Protein AF-0000000087791438 (afdb_homodimer)

InterPro domains:
  IPR011051 RmlC-like cupin domain superfamily [SSF51182] (7-101)
  IPR014710 RmlC-like jelly roll fold [G3DSA:2.60.120.10] (6-104)

Structure (mmCIF, N/CA/C/O backbone):
data_AF-0000000087791438-model_v1
#
loop_
_entity.id
_entity.type
_entity.pdbx_description
1 polymer 'Cupin domain-containing protein'
#
loop_
_atom_site.group_PDB
_atom_site.id
_atom_site.type_symbol
_atom_site.label_atom_id
_atom_site.label_alt_id
_atom_site.label_comp_id
_atom_site.label_asym_id
_atom_site.label_entity_id
_atom_site.label_seq_id
_atom_site.pdbx_PDB_ins_code
_atom_site.Cartn_x
_atom_site.Cartn_y
_atom_site.Cartn_z
_atom_site.occupancy
_atom_site.B_iso_or_equiv
_atom_site.auth_seq_id
_atom_site.auth_comp_id
_atom_site.auth_asym_id
_atom_site.auth_atom_id
_atom_site.pdbx_PDB_model_num
ATOM 1 N N . MET A 1 1 ? -6.02 34.719 3.742 1 67.5 1 MET A N 1
ATOM 2 C CA . MET A 1 1 ? -7.191 33.875 3.553 1 67.5 1 MET A CA 1
ATOM 3 C C . MET A 1 1 ? -6.906 32.438 4 1 67.5 1 MET A C 1
ATOM 5 O O . MET A 1 1 ? -5.77 31.969 3.902 1 67.5 1 MET A O 1
ATOM 9 N N . PRO A 1 2 ? -8.008 31.828 4.641 1 79.88 2 PRO A N 1
ATOM 10 C CA . PRO A 1 2 ? -7.727 30.469 5.117 1 79.88 2 PRO A CA 1
ATOM 11 C C . PRO A 1 2 ? -7.461 29.484 3.982 1 79.88 2 PRO A C 1
ATOM 13 O O . PRO A 1 2 ? -8.023 29.625 2.8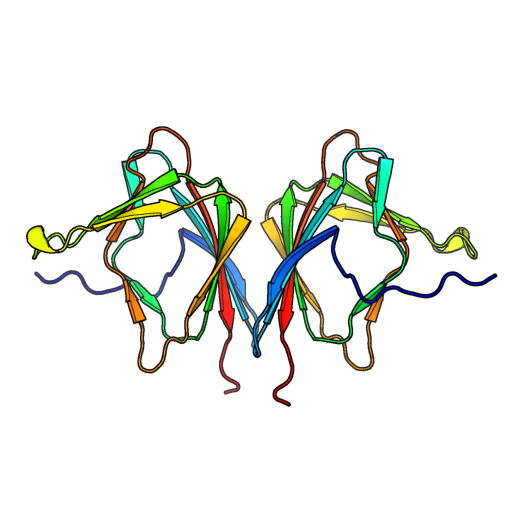95 1 79.88 2 PRO A O 1
ATOM 16 N N . ILE A 1 3 ? -6.422 28.594 4.059 1 81.69 3 ILE A N 1
ATOM 17 C CA . ILE A 1 3 ? -6.109 27.578 3.057 1 81.69 3 ILE A CA 1
ATOM 18 C C . ILE A 1 3 ? -7.184 26.5 3.066 1 81.69 3 ILE A C 1
ATOM 20 O O . ILE A 1 3 ? -7.449 25.875 4.105 1 81.69 3 ILE A O 1
ATOM 24 N N . GLU A 1 4 ? -7.844 26.312 2.029 1 91.19 4 GLU A N 1
ATOM 25 C CA . GLU A 1 4 ? -8.867 25.281 1.912 1 91.19 4 GLU A CA 1
ATOM 26 C C . GLU A 1 4 ? -8.25 23.906 1.715 1 91.19 4 GLU A C 1
ATOM 28 O O . GLU A 1 4 ? -7.32 23.75 0.917 1 91.19 4 GLU A O 1
ATOM 33 N N . PRO A 1 5 ? -8.734 22.984 2.41 1 94.75 5 PRO A N 1
ATOM 34 C CA . PRO A 1 5 ? -8.164 21.641 2.24 1 94.75 5 PRO A CA 1
ATOM 35 C C . PRO A 1 5 ? -8.414 21.062 0.848 1 94.75 5 PRO A C 1
ATOM 37 O O . PRO A 1 5 ? -9.484 21.281 0.267 1 94.75 5 PRO A O 1
ATOM 40 N N . THR A 1 6 ? -7.457 20.375 0.36 1 95 6 THR A N 1
ATOM 41 C CA . THR A 1 6 ? -7.633 19.703 -0.916 1 95 6 THR A CA 1
ATOM 42 C C . THR A 1 6 ? -8.203 18.297 -0.705 1 95 6 THR A C 1
ATOM 44 O O . THR A 1 6 ? -8.164 17.766 0.407 1 95 6 THR A O 1
ATOM 47 N N . LYS A 1 7 ? -8.75 17.75 -1.855 1 94.25 7 LYS A N 1
ATOM 48 C CA . LYS A 1 7 ? -9.234 16.375 -1.81 1 94.25 7 LYS A CA 1
ATOM 49 C C . LYS A 1 7 ? -8.109 15.383 -2.098 1 94.25 7 LYS A C 1
ATOM 51 O O . LYS A 1 7 ? -8.273 14.172 -1.9 1 94.25 7 LYS A O 1
ATOM 56 N N . ASN A 1 8 ? -6.938 15.867 -2.551 1 96.81 8 ASN A N 1
ATOM 57 C CA . ASN A 1 8 ? -5.793 15.016 -2.859 1 96.81 8 ASN A CA 1
ATOM 58 C C . ASN A 1 8 ? -5.016 14.648 -1.6 1 96.81 8 ASN A C 1
ATOM 60 O O . ASN A 1 8 ? -4.355 15.5 -0.998 1 96.81 8 ASN A O 1
ATOM 64 N N . VAL A 1 9 ? -5.039 13.367 -1.338 1 98.06 9 VAL A N 1
ATOM 65 C CA . VAL A 1 9 ? -4.441 12.945 -0.074 1 98.06 9 VAL A CA 1
ATOM 66 C C . VAL A 1 9 ? -3.041 12.391 -0.324 1 98.06 9 VAL A C 1
ATOM 68 O O . VAL A 1 9 ? -2.445 11.773 0.562 1 98.06 9 VAL A O 1
ATOM 71 N N . GLY A 1 10 ? -2.52 12.508 -1.48 1 98.69 10 GLY A N 1
ATOM 72 C CA . GLY A 1 10 ? -1.169 12.18 -1.907 1 98.69 10 GLY A CA 1
ATOM 73 C C . GLY A 1 10 ? -0.676 13.055 -3.047 1 98.69 10 GLY A C 1
ATOM 74 O O . GLY A 1 10 ? -1.356 14 -3.453 1 98.69 10 GLY A O 1
ATOM 75 N N . THR A 1 11 ? 0.49 12.781 -3.518 1 98.75 11 THR A N 1
ATOM 76 C CA . THR A 1 11 ? 1.095 13.594 -4.566 1 98.75 11 THR A CA 1
ATOM 77 C C . THR A 1 11 ? 0.716 13.062 -5.945 1 98.75 11 THR A C 1
ATOM 79 O O . THR A 1 11 ? 0.728 13.805 -6.93 1 98.75 11 THR A O 1
ATOM 82 N N . ARG A 1 12 ? 0.432 11.742 -6.039 1 98.69 12 ARG A N 1
ATOM 83 C CA . ARG A 1 12 ? 0.062 11.117 -7.305 1 98.69 12 ARG A CA 1
ATOM 84 C C . ARG A 1 12 ? -1.002 10.039 -7.094 1 98.69 12 ARG A C 1
ATOM 86 O O . ARG A 1 12 ? -0.843 9.164 -6.246 1 98.69 12 ARG A O 1
ATOM 93 N N . LEU A 1 13 ? -2.096 10.102 -7.934 1 98.81 13 LEU A N 1
ATOM 94 C CA . LEU A 1 13 ? -3.096 9.039 -7.926 1 98.81 13 LEU A CA 1
ATOM 95 C C . LEU A 1 13 ? -2.615 7.836 -8.734 1 98.81 13 LEU A C 1
ATOM 97 O O . LEU A 1 13 ? -2.35 7.953 -9.93 1 98.81 13 LEU A O 1
ATOM 101 N N . LEU A 1 14 ? -2.555 6.715 -8.102 1 98.88 14 LEU A N 1
ATOM 102 C CA . LEU A 1 14 ? -2.018 5.531 -8.766 1 98.88 14 LEU A CA 1
ATOM 103 C C . LEU A 1 14 ? -3.141 4.684 -9.359 1 98.88 14 LEU A C 1
ATOM 105 O O . LEU A 1 14 ? -2.957 4.027 -10.383 1 98.88 14 LEU A O 1
ATOM 109 N N . PHE A 1 15 ? -4.258 4.621 -8.695 1 98.88 15 PHE A N 1
ATOM 110 C CA . PHE A 1 15 ? -5.316 3.686 -9.062 1 98.88 15 PHE A CA 1
ATOM 111 C C . PHE A 1 15 ? -6.633 4.074 -8.391 1 98.88 15 PHE A C 1
ATOM 113 O O . PHE A 1 15 ? -6.641 4.543 -7.254 1 98.88 15 PHE A O 1
ATOM 120 N N . GLU A 1 16 ? -7.719 3.908 -9.086 1 98.62 16 GLU A N 1
ATOM 121 C CA . GLU A 1 16 ? -9.039 4.109 -8.5 1 98.62 16 GLU A CA 1
ATOM 122 C C . GLU A 1 16 ? -10.07 3.182 -9.133 1 98.62 16 GLU A C 1
ATOM 124 O O . GLU A 1 16 ? -10.078 2.996 -10.352 1 98.62 16 GLU A O 1
ATOM 129 N N . ASN A 1 17 ? -10.883 2.529 -8.32 1 98 17 ASN A N 1
ATOM 130 C CA . ASN A 1 17 ? -12.094 1.834 -8.75 1 98 17 ASN A CA 1
ATOM 131 C C . ASN A 1 17 ? -13.258 2.092 -7.801 1 98 17 ASN A C 1
ATOM 133 O O . ASN A 1 17 ? -13.273 3.104 -7.098 1 98 17 ASN A O 1
ATOM 137 N N . GLU A 1 18 ? -14.258 1.31 -7.801 1 97.06 18 GLU A N 1
ATO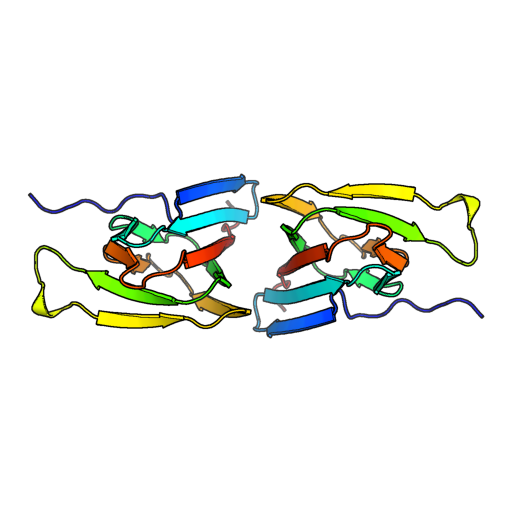M 138 C CA . GLU A 1 18 ? -15.445 1.552 -6.984 1 97.06 18 GLU A CA 1
ATOM 139 C C . GLU A 1 18 ? -15.188 1.218 -5.52 1 97.06 18 GLU A C 1
ATOM 141 O O . GLU A 1 18 ? -15.945 1.627 -4.641 1 97.06 18 GLU A O 1
ATOM 146 N N . ARG A 1 19 ? -14.078 0.534 -5.262 1 97.25 19 ARG A N 1
ATOM 147 C CA . ARG A 1 19 ? -13.852 0.009 -3.918 1 97.25 19 ARG A CA 1
ATOM 148 C C . ARG A 1 19 ? -12.742 0.778 -3.209 1 97.25 19 ARG A C 1
ATOM 150 O O . ARG A 1 19 ? -12.805 0.996 -1.997 1 97.25 19 ARG A O 1
ATOM 157 N N . VAL A 1 20 ? -11.719 1.191 -4.035 1 98.56 20 VAL A N 1
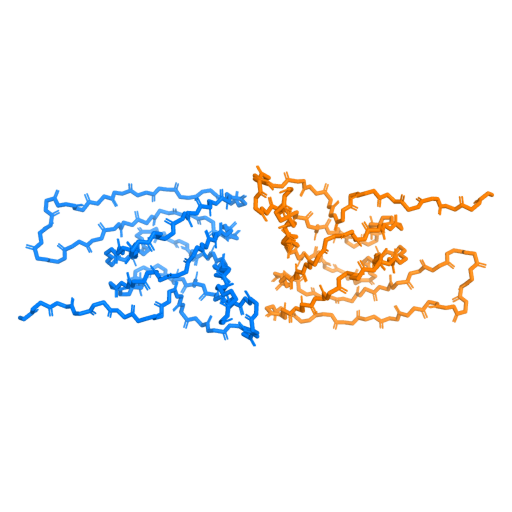ATOM 158 C CA . VAL A 1 20 ? -10.555 1.796 -3.389 1 98.56 20 VAL A CA 1
ATOM 159 C C . VAL A 1 20 ? -10.008 2.922 -4.262 1 98.56 20 VAL A C 1
ATOM 161 O O . VAL A 1 20 ? -10.305 2.992 -5.457 1 98.56 20 VAL A O 1
ATOM 164 N N . ARG A 1 21 ? -9.328 3.789 -3.654 1 98.75 21 ARG A N 1
ATOM 165 C CA . ARG A 1 21 ? -8.445 4.777 -4.273 1 98.75 21 ARG A CA 1
ATOM 166 C C . ARG A 1 21 ? -7.043 4.715 -3.67 1 98.75 21 ARG A C 1
ATOM 168 O O . ARG A 1 21 ? -6.891 4.68 -2.447 1 98.75 21 ARG A O 1
ATOM 175 N N . VAL A 1 22 ? -5.984 4.66 -4.523 1 98.94 22 VAL A N 1
ATOM 176 C CA . VAL A 1 22 ? -4.613 4.484 -4.059 1 98.94 22 VAL A CA 1
ATOM 177 C C . VAL A 1 22 ? -3.766 5.68 -4.492 1 98.94 22 VAL A C 1
ATOM 179 O O . VAL A 1 22 ? -3.74 6.035 -5.676 1 98.94 22 VAL A O 1
ATOM 182 N N . TRP A 1 23 ? -3.07 6.297 -3.535 1 98.94 23 TRP A N 1
ATOM 183 C CA . TRP A 1 23 ? -2.217 7.453 -3.793 1 98.94 23 TRP A CA 1
ATOM 184 C C . TRP A 1 23 ? -0.766 7.148 -3.441 1 98.94 23 TRP A C 1
ATOM 186 O O . TRP A 1 23 ? -0.49 6.473 -2.445 1 98.94 23 TRP A O 1
ATOM 196 N N . ASP A 1 24 ? 0.124 7.641 -4.266 1 98.94 24 ASP A N 1
ATOM 197 C CA . ASP A 1 24 ? 1.521 7.824 -3.889 1 98.94 24 ASP A CA 1
ATOM 198 C C . ASP A 1 24 ? 1.733 9.18 -3.213 1 98.94 24 ASP A C 1
ATOM 200 O O . ASP A 1 24 ? 1.299 10.211 -3.729 1 98.94 24 ASP A O 1
ATOM 204 N N . LEU A 1 25 ? 2.293 9.219 -2.066 1 98.94 25 LEU A N 1
ATOM 205 C CA . LEU A 1 25 ? 2.76 10.445 -1.427 1 98.94 25 LEU A CA 1
ATOM 206 C C . LEU A 1 25 ? 4.281 10.438 -1.294 1 98.94 25 LEU A C 1
ATOM 208 O O . LEU A 1 25 ? 4.824 9.883 -0.337 1 98.94 25 LEU A O 1
ATOM 212 N N . ALA A 1 26 ? 4.906 11.062 -2.137 1 98.94 26 ALA A N 1
ATOM 213 C CA . ALA A 1 26 ? 6.363 11.164 -2.17 1 98.94 26 ALA A CA 1
ATOM 214 C C . ALA A 1 26 ? 6.812 12.617 -2.027 1 98.94 26 ALA A C 1
ATOM 216 O O . ALA A 1 26 ? 6.355 13.492 -2.771 1 98.94 26 ALA A O 1
ATOM 217 N N . LEU A 1 27 ? 7.656 12.867 -1.074 1 98.88 27 LEU A N 1
ATOM 218 C CA . LEU A 1 27 ? 8.148 14.211 -0.808 1 98.88 27 LEU A CA 1
ATOM 219 C C . LEU A 1 27 ? 9.672 14.242 -0.754 1 98.88 27 LEU A C 1
ATOM 221 O O . LEU A 1 27 ? 10.273 13.602 0.109 1 98.88 27 LEU A O 1
ATOM 225 N N . GLU A 1 28 ? 10.312 15.008 -1.669 1 98.81 28 GLU A N 1
ATOM 226 C CA . GLU A 1 28 ? 11.742 15.289 -1.512 1 98.81 28 GLU A CA 1
ATOM 227 C C . GLU A 1 28 ? 11.992 16.188 -0.297 1 98.81 28 GLU A C 1
ATOM 229 O O . GLU A 1 28 ? 11.07 16.797 0.23 1 98.81 28 GLU A O 1
ATOM 234 N N . PRO A 1 29 ? 13.273 16.141 0.181 1 98.81 29 PRO A N 1
ATOM 235 C CA . PRO A 1 29 ? 13.578 17.078 1.276 1 98.81 29 PRO A CA 1
ATOM 236 C C . PRO A 1 29 ? 13.094 18.484 1.005 1 98.81 29 PRO A C 1
ATOM 238 O O . PRO A 1 29 ? 13.367 19.047 -0.063 1 98.81 29 PRO A O 1
ATOM 241 N N . GLY A 1 30 ? 12.289 19.031 1.91 1 98.56 30 GLY A N 1
ATOM 242 C CA . GLY A 1 30 ? 11.805 20.391 1.8 1 98.56 30 GLY A CA 1
ATOM 243 C C . GLY A 1 30 ? 10.445 20.5 1.135 1 98.56 30 GLY A C 1
ATOM 244 O O . GLY A 1 30 ? 9.781 21.531 1.226 1 98.56 30 GLY A O 1
ATOM 245 N N . GLU A 1 31 ? 10 19.469 0.49 1 98.75 31 GLU A N 1
ATOM 246 C CA . GLU A 1 31 ? 8.695 19.484 -0.173 1 98.75 31 GLU A CA 1
ATOM 247 C C . GLU A 1 31 ? 7.57 19.219 0.818 1 98.75 31 GLU A C 1
ATOM 249 O O . GLU A 1 31 ? 7.82 18.812 1.955 1 98.75 31 GLU A O 1
ATOM 254 N N . TRP A 1 32 ? 6.34 19.484 0.349 1 98.06 32 TRP A N 1
ATOM 255 C CA . TRP A 1 32 ? 5.215 19.328 1.266 1 98.06 32 TRP A CA 1
ATOM 256 C C . TRP A 1 32 ? 3.959 18.891 0.519 1 98.06 32 TRP A C 1
ATOM 258 O O . TRP A 1 32 ? 3.889 19 -0.707 1 98.06 32 TRP A O 1
ATOM 268 N N . LEU A 1 33 ? 3.039 18.266 1.19 1 98.31 33 LEU A N 1
ATOM 269 C CA . LEU A 1 33 ? 1.651 18.062 0.792 1 98.31 33 LEU A CA 1
ATOM 270 C C . LEU A 1 33 ? 0.73 19.062 1.486 1 98.31 33 LEU A C 1
ATOM 272 O O . LEU A 1 33 ? 0.736 19.172 2.715 1 98.31 33 LEU A O 1
ATOM 276 N N . GLU A 1 34 ? -0.053 19.734 0.762 1 96.81 34 GLU A N 1
ATOM 277 C CA . GLU A 1 34 ? -0.904 20.781 1.312 1 96.81 34 GLU A CA 1
ATOM 278 C C . GLU A 1 34 ? -1.984 20.203 2.219 1 96.81 34 GLU A C 1
ATOM 280 O O . GLU A 1 34 ? -2.277 19 2.154 1 96.81 34 GLU A O 1
ATOM 285 N N . LYS A 1 35 ? -2.576 21.109 3.002 1 96.62 35 LYS A N 1
ATOM 286 C CA . LYS A 1 35 ? -3.744 20.797 3.816 1 96.62 35 LYS A CA 1
ATOM 287 C C . LYS A 1 35 ? -4.773 20 3.016 1 96.62 35 LYS A C 1
ATOM 289 O O . LYS A 1 35 ? -5.109 20.375 1.89 1 96.62 35 LYS A O 1
ATOM 294 N N . HIS A 1 36 ? -5.266 18.859 3.58 1 97 36 HIS A N 1
ATOM 295 C CA . HIS A 1 36 ? -6.121 17.969 2.814 1 97 36 HIS A CA 1
ATOM 296 C C . HIS A 1 36 ? -7.109 17.234 3.721 1 97 36 HIS A C 1
ATOM 298 O O . HIS A 1 36 ? -6.879 17.109 4.926 1 97 36 HIS A O 1
ATOM 304 N N . LEU A 1 37 ? -8.133 16.781 3.125 1 96.94 37 LEU A N 1
ATOM 305 C CA . LEU A 1 37 ? -9.234 16.156 3.844 1 96.94 37 LEU A CA 1
ATOM 306 C C . LEU A 1 37 ? -9.438 14.719 3.385 1 96.94 37 LEU A C 1
ATOM 308 O O . LEU A 1 37 ? -9.578 14.453 2.188 1 96.94 37 LEU A O 1
ATOM 312 N N . HIS A 1 38 ? -9.328 13.828 4.402 1 97.25 38 HIS A N 1
ATOM 313 C CA . HIS A 1 38 ? -9.719 12.445 4.129 1 97.25 38 HIS A CA 1
ATOM 314 C C . HIS A 1 38 ? -11.211 12.242 4.352 1 97.25 38 HIS A C 1
ATOM 316 O O . HIS A 1 38 ? -11.719 12.453 5.457 1 97.25 38 HIS A O 1
ATOM 322 N N . ARG A 1 39 ? -11.891 11.805 3.371 1 96.31 39 ARG A N 1
ATOM 323 C CA . ARG A 1 39 ? -13.328 11.602 3.502 1 96.31 39 ARG A CA 1
ATOM 324 C C . ARG A 1 39 ? -13.656 10.117 3.662 1 96.31 39 ARG A C 1
ATOM 326 O O . ARG A 1 39 ? -14.75 9.766 4.109 1 96.31 39 ARG A O 1
ATOM 333 N N . GLU A 1 40 ? -12.781 9.266 3.199 1 97.38 40 GLU A N 1
ATOM 334 C CA . GLU A 1 40 ? -12.93 7.824 3.332 1 97.38 40 GLU A CA 1
ATOM 335 C C . GLU A 1 40 ? -11.992 7.266 4.398 1 97.38 40 GLU A C 1
ATOM 337 O O . GLU A 1 40 ? -10.922 7.824 4.648 1 97.38 40 GLU A O 1
ATOM 342 N N . ASP A 1 41 ? -12.461 6.172 5.055 1 97.94 41 ASP A N 1
ATOM 343 C CA . ASP A 1 41 ? -11.469 5.434 5.832 1 97.94 41 ASP A CA 1
ATOM 344 C C . ASP A 1 41 ? -10.234 5.113 4.992 1 97.94 41 ASP A C 1
ATOM 346 O O . ASP A 1 41 ? -10.344 4.852 3.791 1 97.94 41 ASP A O 1
ATOM 350 N N . PHE A 1 42 ? -9.094 5.105 5.645 1 98.62 42 PHE A N 1
ATOM 351 C CA . PHE A 1 42 ? -7.883 4.902 4.852 1 98.62 42 PHE A CA 1
ATOM 352 C C . PHE A 1 42 ? -6.773 4.293 5.699 1 98.62 42 PHE A C 1
ATOM 354 O O . PHE A 1 42 ? -6.863 4.273 6.926 1 98.62 42 PHE A O 1
ATOM 361 N N . LEU A 1 43 ? -5.832 3.775 5.078 1 98.88 43 LEU A N 1
ATOM 362 C CA . LEU A 1 43 ? -4.539 3.445 5.672 1 98.88 43 LEU A CA 1
ATOM 363 C C . LEU A 1 43 ? -3.396 4.02 4.844 1 98.88 43 LEU A C 1
ATOM 365 O O . LEU A 1 43 ? -3.578 4.352 3.67 1 98.88 43 LEU A O 1
ATOM 369 N N . PHE A 1 44 ? -2.277 4.172 5.422 1 98.88 44 PHE A N 1
ATOM 370 C CA . PHE A 1 44 ? -1.062 4.422 4.656 1 98.88 44 PHE A CA 1
ATOM 371 C C . PHE A 1 44 ? 0.061 3.496 5.109 1 98.88 44 PHE A C 1
ATOM 373 O O . PHE A 1 44 ? 0.094 3.07 6.266 1 98.88 44 PHE A O 1
ATOM 380 N N . ILE A 1 45 ? 0.87 3.17 4.215 1 98.94 45 ILE A N 1
ATOM 381 C CA . ILE A 1 45 ? 2.041 2.322 4.41 1 98.94 45 ILE A CA 1
ATOM 382 C C . ILE A 1 45 ? 3.309 3.113 4.09 1 98.94 45 ILE A C 1
ATOM 384 O O . ILE A 1 45 ? 3.486 3.586 2.965 1 98.94 45 ILE A O 1
ATOM 388 N N . VAL A 1 46 ? 4.172 3.227 5.078 1 98.94 46 VAL A N 1
ATOM 389 C CA . VAL A 1 46 ? 5.402 3.977 4.848 1 98.94 46 VAL A CA 1
ATOM 390 C C . VAL A 1 46 ? 6.414 3.1 4.113 1 98.94 46 VAL A C 1
ATOM 392 O O . VAL A 1 46 ? 6.789 2.031 4.605 1 98.94 46 VAL A O 1
ATOM 395 N N . VAL A 1 47 ? 6.793 3.541 2.955 1 98.88 47 VAL A N 1
ATOM 396 C CA . VAL A 1 47 ? 7.77 2.832 2.137 1 98.88 47 VAL A CA 1
ATOM 397 C C . VAL A 1 47 ? 9.18 3.301 2.49 1 98.88 47 VAL A C 1
ATOM 399 O O . VAL A 1 47 ? 10.055 2.484 2.779 1 98.88 47 VAL A O 1
ATOM 402 N N . ASN A 1 48 ? 9.367 4.547 2.418 1 98.69 48 ASN A N 1
ATOM 403 C CA . ASN A 1 48 ? 10.57 5.215 2.898 1 98.69 48 ASN A CA 1
ATOM 404 C C . ASN A 1 48 ? 10.258 6.227 3.996 1 98.69 48 ASN A C 1
ATOM 406 O O . ASN A 1 48 ? 9.602 7.238 3.74 1 98.69 48 ASN A O 1
ATOM 410 N N . GLY A 1 49 ? 10.758 5.906 5.223 1 98.75 49 GLY A N 1
ATOM 411 C CA . GLY A 1 49 ? 10.477 6.746 6.379 1 98.75 49 GLY A CA 1
ATOM 412 C C . GLY A 1 49 ? 11.32 8 6.426 1 98.75 49 GLY A C 1
ATOM 413 O O . GLY A 1 49 ? 12.125 8.25 5.523 1 98.75 49 GLY A O 1
ATOM 414 N N . GLY A 1 50 ? 11.008 8.82 7.457 1 98.56 50 GLY A N 1
ATOM 415 C CA . GLY A 1 50 ? 11.758 10.055 7.617 1 98.56 50 GLY A CA 1
ATOM 416 C C . GLY A 1 50 ? 11.125 11.023 8.602 1 98.56 50 GLY A C 1
ATOM 417 O O . GLY A 1 50 ? 10.117 10.695 9.234 1 98.56 50 GLY A O 1
ATOM 418 N N . SER A 1 51 ? 11.805 12.133 8.719 1 98.69 51 SER A N 1
ATOM 419 C CA . SER A 1 51 ? 11.352 13.195 9.609 1 98.69 51 SER A CA 1
ATOM 420 C C . SER A 1 51 ? 10.43 14.164 8.883 1 98.69 51 SER A C 1
ATOM 422 O O . SER A 1 51 ? 10.82 14.773 7.887 1 98.69 51 SER A O 1
ATOM 424 N N . LEU A 1 52 ? 9.219 14.25 9.422 1 98.75 52 LEU A N 1
ATOM 425 C CA . LEU A 1 52 ? 8.219 15.156 8.852 1 98.75 52 LEU A CA 1
ATOM 426 C C . LEU A 1 52 ? 7.695 16.125 9.898 1 98.75 52 LEU A C 1
ATOM 428 O O . LEU A 1 52 ? 7.996 15.977 11.086 1 98.75 52 LEU A O 1
ATOM 432 N N . ARG A 1 53 ? 7.012 17.078 9.469 1 98.5 53 ARG A N 1
ATOM 433 C CA . ARG A 1 53 ? 6.355 18.047 10.352 1 98.5 53 ARG A CA 1
ATOM 434 C C . ARG A 1 53 ? 4.988 18.438 9.805 1 98.5 53 ARG A C 1
ATOM 436 O O . ARG A 1 53 ? 4.855 18.781 8.633 1 98.5 53 ARG A O 1
ATOM 443 N N . HIS A 1 54 ? 3.973 18.25 10.656 1 97.62 54 HIS A N 1
ATOM 444 C CA . HIS A 1 54 ? 2.693 18.875 10.352 1 97.62 54 HIS A CA 1
ATOM 445 C C . HIS A 1 54 ? 2.73 20.375 10.656 1 97.62 54 HIS A C 1
ATOM 447 O O . HIS A 1 54 ? 3.043 20.781 11.781 1 97.62 54 HIS A O 1
ATOM 453 N N . VAL A 1 55 ? 2.328 21.141 9.68 1 96 55 VAL A N 1
ATOM 454 C CA . VAL A 1 55 ? 2.463 22.594 9.82 1 96 55 VAL A CA 1
ATOM 455 C C . VAL A 1 55 ? 1.112 23.266 9.578 1 96 55 VAL A C 1
ATOM 457 O O . VAL A 1 55 ? 0.435 22.969 8.586 1 96 55 VAL A O 1
ATOM 460 N N . ASP A 1 56 ? 0.736 24.094 10.555 1 91.81 56 ASP A N 1
ATOM 461 C CA . ASP A 1 56 ? -0.397 25 10.375 1 91.81 5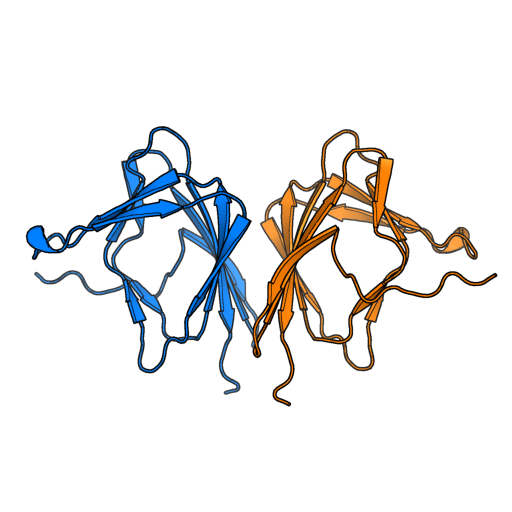6 ASP A CA 1
ATOM 462 C C . ASP A 1 56 ? 0.072 26.438 10.203 1 91.81 56 ASP A C 1
ATOM 464 O O . ASP A 1 56 ? 0.36 27.125 11.188 1 91.81 56 ASP A O 1
ATOM 468 N N . PRO A 1 57 ? 0.085 26.875 9.008 1 87.31 57 PRO A N 1
ATOM 469 C CA . PRO A 1 57 ? 0.627 28.203 8.766 1 87.31 57 PRO A CA 1
ATOM 470 C C . PRO A 1 57 ? -0.089 29.297 9.57 1 87.31 57 PRO A C 1
ATOM 472 O O . PRO A 1 57 ? 0.507 30.312 9.898 1 87.31 57 PRO A O 1
ATOM 475 N N . GLN A 1 58 ? -1.317 29.125 9.891 1 88.81 58 GLN A N 1
ATOM 476 C CA . GLN A 1 58 ? -2.092 30.141 10.609 1 88.81 58 GLN A CA 1
ATOM 477 C C . GLN A 1 58 ? -1.896 30.016 12.117 1 88.81 58 GLN A C 1
ATOM 479 O O . GLN A 1 58 ? -2.084 30.969 12.859 1 88.81 58 GLN A O 1
ATOM 484 N N . HIS A 1 59 ? -1.628 28.828 12.555 1 92.19 59 HIS A N 1
ATOM 485 C CA . HIS A 1 59 ? -1.42 28.547 13.977 1 92.19 59 HIS A CA 1
ATOM 486 C C . HIS A 1 59 ? -0.142 27.75 14.195 1 92.19 59 HIS A C 1
ATOM 488 O O . HIS A 1 59 ? -0.199 26.562 14.555 1 92.19 59 HIS A O 1
ATOM 494 N N . PRO A 1 60 ? 1.02 28.375 14.039 1 91.12 60 PRO A N 1
ATOM 495 C CA . PRO A 1 60 ? 2.305 27.672 14.102 1 91.12 60 PRO A CA 1
ATOM 496 C C . PRO A 1 60 ? 2.52 26.953 15.43 1 91.12 60 PRO A C 1
ATOM 498 O O . PRO A 1 60 ? 3.316 26.016 15.508 1 91.12 60 PRO A O 1
ATOM 501 N N . GLU A 1 61 ? 1.841 27.391 16.5 1 93.81 61 GLU A N 1
ATOM 502 C CA . GLU A 1 61 ? 1.953 26.75 17.812 1 93.81 61 GLU A CA 1
ATOM 503 C C . GLU A 1 61 ? 1.413 25.328 17.781 1 93.81 61 GLU A C 1
ATOM 505 O O . GLU A 1 61 ? 1.688 24.531 18.672 1 93.81 61 GLU A O 1
ATOM 510 N N . ASN A 1 62 ? 0.696 25.031 16.656 1 92.88 62 ASN A N 1
ATOM 511 C CA . ASN A 1 62 ? 0.112 23.703 16.516 1 92.88 62 ASN A CA 1
ATOM 512 C C . ASN A 1 62 ? 1.033 22.766 15.75 1 92.88 62 ASN A C 1
ATOM 514 O O . ASN A 1 62 ? 0.708 21.594 15.555 1 92.88 62 ASN A O 1
ATOM 518 N N . ASP A 1 63 ? 2.229 23.266 15.328 1 95.88 63 ASP A N 1
ATOM 519 C CA . ASP A 1 63 ? 3.133 22.422 14.547 1 95.88 63 ASP A CA 1
ATOM 520 C C . ASP A 1 63 ? 3.547 21.188 15.336 1 95.88 63 ASP A C 1
ATOM 522 O O . ASP A 1 63 ? 3.77 21.25 16.547 1 95.88 63 ASP A O 1
ATOM 526 N N . ARG A 1 64 ? 3.611 20.062 14.664 1 96.69 64 ARG A N 1
ATOM 527 C CA . ARG A 1 64 ? 3.969 18.812 15.32 1 96.69 64 ARG A CA 1
ATOM 528 C C . ARG A 1 64 ? 4.961 18.016 14.469 1 96.69 64 ARG A C 1
ATOM 530 O O . ARG A 1 64 ? 4.719 17.781 13.289 1 96.69 64 ARG A O 1
ATOM 537 N N . ALA A 1 65 ? 6.027 17.625 15.148 1 97.19 65 ALA A N 1
ATOM 538 C CA . ALA A 1 65 ? 6.996 16.766 14.484 1 97.19 65 ALA A CA 1
ATOM 539 C C . ALA A 1 65 ? 6.559 15.297 14.555 1 97.19 65 ALA A C 1
ATOM 541 O O . ALA A 1 65 ? 5.992 14.859 15.555 1 97.19 65 ALA A O 1
ATOM 542 N N . VAL A 1 66 ? 6.828 14.602 13.477 1 97.88 66 VAL A N 1
ATOM 543 C CA . VAL A 1 66 ? 6.562 13.164 13.477 1 97.88 66 VAL A CA 1
ATOM 544 C C . VAL A 1 66 ? 7.676 12.43 12.734 1 97.88 66 VAL A C 1
ATOM 546 O O . VAL A 1 66 ? 8.164 12.906 11.703 1 97.88 66 VAL A O 1
ATOM 549 N N . ASN A 1 67 ? 8.07 11.383 13.234 1 98.5 67 ASN A N 1
ATOM 550 C CA . ASN A 1 67 ? 9.008 10.484 12.578 1 98.5 67 ASN A CA 1
ATOM 551 C C . ASN A 1 67 ? 8.344 9.156 12.211 1 98.5 67 ASN A C 1
ATOM 553 O O . ASN A 1 67 ? 7.805 8.461 13.07 1 98.5 67 ASN A O 1
ATOM 557 N N . TYR A 1 68 ? 8.43 8.883 10.906 1 98.5 68 TYR A N 1
ATOM 558 C CA . TYR A 1 68 ? 7.852 7.633 10.43 1 98.5 68 TYR A CA 1
ATOM 559 C C . TYR A 1 68 ? 8.938 6.625 10.086 1 98.5 68 TYR A C 1
ATOM 561 O O . TYR A 1 68 ? 9.961 6.984 9.5 1 98.5 68 TYR A O 1
ATOM 569 N N . GLU A 1 69 ? 8.734 5.434 10.5 1 98.62 69 GLU A N 1
ATOM 570 C CA . GLU A 1 69 ? 9.656 4.355 10.172 1 98.62 69 GLU A CA 1
ATOM 571 C C . GLU A 1 69 ? 9.188 3.574 8.953 1 98.62 69 GLU A C 1
ATOM 573 O O . GLU A 1 69 ? 7.984 3.477 8.695 1 98.62 69 GLU A O 1
ATOM 578 N N . ASP A 1 70 ? 10.211 3.021 8.281 1 98.75 70 ASP A N 1
ATOM 579 C CA . ASP A 1 70 ? 9.875 2.154 7.16 1 98.75 70 ASP A CA 1
ATOM 580 C C . ASP A 1 70 ? 8.891 1.062 7.586 1 98.75 70 ASP A C 1
ATOM 582 O O . ASP A 1 70 ? 9.031 0.49 8.672 1 98.75 70 ASP A O 1
ATOM 586 N N . ASP A 1 71 ? 7.852 0.796 6.77 1 98.88 71 ASP A N 1
ATOM 587 C CA . ASP A 1 71 ? 6.938 -0.337 6.859 1 98.88 71 ASP A CA 1
ATOM 588 C C . ASP A 1 71 ? 5.871 -0.097 7.926 1 98.88 71 ASP A C 1
ATOM 590 O O . ASP A 1 71 ? 5.082 -0.993 8.234 1 98.88 71 ASP A O 1
ATOM 594 N N . LEU A 1 72 ? 5.926 1.094 8.539 1 98.81 72 LEU A N 1
ATOM 595 C CA . LEU A 1 72 ? 4.816 1.447 9.422 1 98.81 72 LEU A CA 1
ATOM 596 C C . LEU A 1 72 ? 3.5 1.479 8.648 1 98.81 72 LEU A C 1
ATOM 598 O O . LEU A 1 72 ? 3.439 2 7.535 1 98.81 72 LEU A O 1
ATOM 602 N N . VAL A 1 73 ? 2.475 0.867 9.195 1 98.94 73 VAL A N 1
ATOM 603 C CA . VAL A 1 73 ? 1.12 0.953 8.664 1 98.94 73 VAL A CA 1
ATOM 604 C C . VAL A 1 73 ? 0.202 1.623 9.68 1 98.94 73 VAL A C 1
ATOM 606 O O . VAL A 1 73 ? 0.194 1.252 10.859 1 98.94 73 VAL A O 1
ATOM 609 N N . VAL A 1 74 ? -0.492 2.592 9.273 1 98.69 74 VAL A N 1
ATOM 610 C CA . VAL A 1 74 ? -1.476 3.266 10.109 1 98.69 74 VAL A CA 1
ATOM 611 C C . VAL A 1 74 ? -2.846 3.23 9.438 1 98.69 74 VAL A C 1
ATOM 613 O O . VAL A 1 74 ? -2.971 3.561 8.258 1 98.69 74 VAL A O 1
ATOM 616 N N . PHE A 1 75 ? -3.832 2.775 10.141 1 98.69 75 PHE A N 1
ATOM 617 C CA . PHE A 1 75 ? -5.215 2.797 9.68 1 98.69 75 PHE A CA 1
ATOM 618 C C . PHE A 1 75 ? -6.012 3.869 10.414 1 98.69 75 PHE A C 1
ATOM 620 O O . PHE A 1 75 ? -5.875 4.027 11.633 1 98.69 75 PHE A O 1
ATOM 627 N N . ARG A 1 76 ? -6.781 4.645 9.719 1 97.88 76 ARG A N 1
ATOM 628 C CA . ARG A 1 76 ? -7.609 5.688 10.312 1 97.88 76 ARG A CA 1
ATOM 629 C C . ARG A 1 76 ? -9.031 5.629 9.766 1 97.88 76 ARG A C 1
ATOM 631 O O . ARG A 1 76 ? -9.234 5.508 8.555 1 97.88 76 ARG A O 1
ATOM 638 N N . GLU A 1 77 ? -9.953 5.676 10.688 1 96.56 77 GLU A N 1
ATOM 639 C CA . GLU A 1 77 ? -11.328 5.934 10.281 1 96.56 77 GLU A CA 1
ATOM 640 C C . GLU A 1 77 ? -11.562 7.426 10.047 1 96.56 77 GLU A C 1
ATOM 642 O O . GLU A 1 77 ? -11.195 8.258 10.875 1 96.56 77 GLU A O 1
ATOM 647 N N . ALA A 1 78 ? -12.172 7.699 8.945 1 93.94 78 ALA A N 1
ATOM 648 C CA . ALA A 1 78 ? -12.32 9.109 8.586 1 93.94 78 ALA A CA 1
ATOM 649 C C . ALA A 1 78 ? -13.484 9.75 9.328 1 93.94 78 ALA A C 1
ATOM 651 O O . ALA A 1 78 ? -13.484 10.961 9.562 1 93.94 78 ALA A O 1
ATOM 652 N N . GLY A 1 79 ? -14.477 8.938 9.688 1 92.56 79 GLY A N 1
ATOM 653 C CA . GLY A 1 79 ? -15.664 9.516 10.289 1 92.56 79 GLY A CA 1
ATOM 654 C C . GLY A 1 79 ? -16.328 10.57 9.414 1 92.56 79 GLY A C 1
ATOM 655 O O . GLY A 1 79 ? -16.641 10.312 8.25 1 92.56 79 GLY A O 1
ATOM 656 N N . GLU A 1 80 ? -16.5 11.758 10.016 1 90.38 80 GLU A N 1
ATOM 657 C CA . GLU A 1 80 ? -17.062 12.852 9.234 1 90.38 80 GLU A CA 1
ATOM 658 C C . GLU A 1 80 ? -15.992 13.555 8.414 1 90.38 80 GLU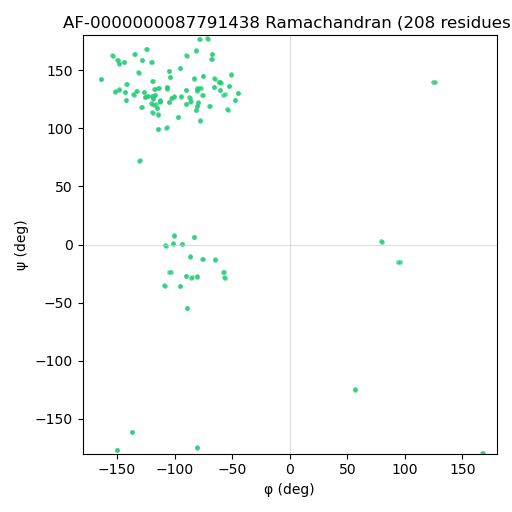 A C 1
ATOM 660 O O . GLU A 1 80 ? -16.266 14.562 7.762 1 90.38 80 GLU A O 1
ATOM 665 N N . GLY A 1 81 ? -14.867 13 8.461 1 93.94 81 GLY A N 1
ATOM 666 C CA . GLY A 1 81 ? -13.711 13.57 7.789 1 93.94 81 GLY A CA 1
ATOM 667 C C . GLY A 1 81 ? -12.531 13.773 8.711 1 93.94 81 GLY A C 1
ATOM 668 O O . GLY A 1 81 ? -12.703 14.133 9.883 1 93.94 81 GLY A O 1
ATOM 669 N N . THR A 1 82 ? -11.414 13.477 8.172 1 93.88 82 THR A N 1
ATOM 670 C CA . THR A 1 82 ? -10.18 13.727 8.906 1 93.88 82 THR A CA 1
ATOM 671 C C . THR A 1 82 ? -9.336 14.773 8.188 1 93.88 82 THR A C 1
ATOM 673 O O . THR A 1 82 ? -8.875 14.555 7.066 1 93.88 82 THR A O 1
ATOM 676 N N . LEU A 1 83 ? -9.148 15.844 8.875 1 94.25 83 LEU A N 1
ATOM 677 C CA . LEU A 1 83 ? -8.383 16.953 8.32 1 94.25 83 LEU A CA 1
ATOM 678 C C . LEU A 1 83 ? -6.918 16.859 8.742 1 94.25 83 LEU A C 1
ATOM 680 O O . LEU A 1 83 ? -6.617 16.688 9.93 1 94.25 83 LEU A O 1
ATOM 684 N N . HIS A 1 84 ? -6.078 16.922 7.773 1 94.62 84 HIS A N 1
ATOM 685 C CA . HIS A 1 84 ? -4.648 16.984 8.047 1 94.62 84 HIS A CA 1
ATOM 686 C C . HIS A 1 84 ? -4.066 18.328 7.59 1 94.62 84 HIS A C 1
ATOM 688 O O . HIS A 1 84 ? -4.34 18.781 6.477 1 94.62 84 HIS A O 1
ATOM 694 N N . GLN A 1 85 ? -3.283 18.891 8.43 1 95.38 85 GLN A N 1
ATOM 695 C CA . GLN A 1 85 ? -2.559 20.094 8.047 1 95.38 85 GLN A CA 1
ATOM 696 C C . GLN A 1 85 ? -1.448 19.781 7.047 1 95.38 85 GLN A C 1
ATOM 698 O O . GLN A 1 85 ? -1.238 18.609 6.695 1 95.38 85 GLN A O 1
ATOM 703 N N . ARG A 1 86 ? -0.779 20.812 6.605 1 96.75 86 ARG A N 1
ATOM 704 C CA . ARG A 1 86 ? 0.334 20.656 5.676 1 96.75 86 ARG A CA 1
ATOM 705 C C . ARG A 1 86 ? 1.408 19.75 6.25 1 96.75 86 ARG A C 1
ATOM 707 O O . ARG A 1 86 ? 1.788 19.875 7.414 1 96.75 86 ARG A O 1
ATOM 714 N N . LEU A 1 87 ? 1.769 18.812 5.48 1 98.38 87 LEU A N 1
ATOM 715 C CA . LEU A 1 87 ? 2.822 17.875 5.859 1 98.38 87 LEU A CA 1
ATOM 716 C C . LEU A 1 87 ? 4.117 18.188 5.113 1 98.38 87 LEU A C 1
ATOM 718 O O . LEU A 1 87 ? 4.145 18.172 3.879 1 98.38 87 LEU A O 1
ATOM 722 N N . VAL A 1 88 ? 5.207 18.438 5.801 1 98.56 88 VAL A N 1
ATOM 723 C CA . VAL A 1 88 ? 6.477 18.828 5.203 1 98.56 88 VAL A CA 1
ATOM 724 C C . VAL A 1 88 ? 7.543 17.781 5.496 1 98.56 88 VAL A C 1
ATOM 726 O O . VAL A 1 88 ? 7.66 17.312 6.625 1 98.56 88 VAL A O 1
ATOM 729 N N . ASN A 1 89 ? 8.32 17.391 4.465 1 98.88 89 ASN A N 1
ATOM 730 C CA . ASN A 1 89 ? 9.523 16.594 4.711 1 98.88 89 ASN A CA 1
ATOM 731 C C . ASN A 1 89 ? 10.672 17.469 5.215 1 98.88 89 ASN A C 1
ATOM 733 O O . ASN A 1 89 ? 11.297 18.188 4.438 1 98.88 89 ASN A O 1
ATOM 737 N N . VAL A 1 90 ? 10.961 17.344 6.445 1 98.69 90 VAL A N 1
ATOM 738 C CA . VAL A 1 90 ? 11.992 18.203 7.023 1 98.69 90 VAL A CA 1
ATOM 739 C C . VAL A 1 90 ? 13.297 17.438 7.156 1 98.69 90 VAL A C 1
ATOM 741 O O . VAL A 1 90 ? 14.25 17.906 7.77 1 98.69 90 VAL A O 1
ATOM 744 N N . GLY A 1 91 ? 13.266 16.203 6.734 1 98.56 91 GLY A N 1
ATOM 745 C CA . GLY A 1 91 ? 14.477 15.398 6.719 1 98.56 91 GLY A CA 1
ATOM 746 C C . GLY A 1 91 ? 15.359 15.68 5.523 1 98.56 91 GLY A C 1
ATOM 747 O O . GLY A 1 91 ? 15.047 16.547 4.703 1 98.56 91 GLY A O 1
ATOM 748 N N . ASN A 1 92 ? 16.453 14.906 5.375 1 98.5 92 ASN A N 1
ATOM 749 C CA . ASN A 1 92 ? 17.438 15.117 4.309 1 98.5 92 ASN A CA 1
ATOM 750 C C . ASN A 1 92 ? 17.344 14.031 3.242 1 98.5 92 ASN A C 1
ATOM 752 O O . ASN A 1 92 ? 18.109 14.039 2.277 1 98.5 92 ASN A O 1
ATOM 756 N N . GLU A 1 93 ? 16.469 13.07 3.402 1 98.62 93 GLU A N 1
ATOM 757 C CA . GLU A 1 93 ? 16.219 12.008 2.432 1 98.62 93 GLU A CA 1
ATOM 758 C C . GLU A 1 93 ? 14.773 12.016 1.968 1 98.62 93 GLU A C 1
ATOM 760 O O . GLU A 1 93 ? 13.891 12.539 2.662 1 98.62 93 GLU A O 1
ATOM 765 N N . PRO A 1 94 ? 14.484 11.461 0.813 1 98.88 94 PRO A N 1
ATOM 766 C CA . PRO A 1 94 ? 13.094 11.398 0.352 1 98.88 94 PRO A CA 1
ATOM 767 C C . PRO A 1 94 ? 12.195 10.594 1.292 1 98.88 94 PRO A C 1
ATOM 769 O O . PRO A 1 94 ? 12.633 9.602 1.867 1 98.88 94 PRO A O 1
ATOM 772 N N . TYR A 1 95 ? 11.039 11.086 1.468 1 98.88 95 TYR A N 1
ATOM 773 C CA . TYR A 1 95 ? 9.969 10.398 2.184 1 98.88 95 TYR A CA 1
ATOM 774 C C . TYR A 1 95 ? 8.938 9.836 1.213 1 98.88 95 TYR A C 1
ATOM 776 O O . TYR A 1 95 ? 8.625 10.461 0.199 1 98.88 95 TYR A O 1
ATOM 784 N N . ARG A 1 96 ? 8.359 8.633 1.541 1 98.94 96 ARG A N 1
ATOM 785 C CA . ARG A 1 96 ? 7.316 8.055 0.693 1 98.94 96 ARG A CA 1
ATOM 786 C C . ARG A 1 96 ? 6.375 7.172 1.503 1 98.94 96 ARG A C 1
ATOM 788 O O . ARG A 1 96 ? 6.824 6.355 2.309 1 98.94 96 ARG A O 1
ATOM 795 N N . ASN A 1 97 ? 5.117 7.402 1.298 1 98.94 97 ASN A N 1
ATOM 796 C CA . ASN A 1 97 ? 4.133 6.414 1.728 1 98.94 97 ASN A CA 1
ATOM 797 C C . ASN A 1 97 ? 3.082 6.168 0.65 1 98.94 97 ASN A C 1
ATOM 799 O O . ASN A 1 97 ? 3.061 6.855 -0.373 1 98.94 97 ASN A O 1
ATOM 803 N N . LEU A 1 98 ? 2.373 5.109 0.792 1 98.94 98 LEU A N 1
ATOM 804 C CA . LEU A 1 98 ? 1.237 4.766 -0.057 1 98.94 98 LEU A CA 1
ATOM 805 C C . LEU A 1 98 ? -0.068 4.828 0.729 1 98.94 98 LEU A C 1
ATOM 807 O O . LEU A 1 98 ? -0.18 4.23 1.802 1 98.94 98 LEU A O 1
ATOM 811 N N . VAL A 1 99 ? -1.007 5.605 0.267 1 98.94 99 VAL A N 1
ATOM 812 C CA . VAL A 1 99 ? -2.295 5.777 0.929 1 98.94 99 VAL A CA 1
ATOM 813 C C . VAL A 1 99 ? -3.363 4.969 0.198 1 98.94 99 VAL A C 1
ATOM 815 O O . VAL A 1 99 ? -3.506 5.074 -1.022 1 98.94 99 VAL A O 1
ATOM 818 N N . VAL A 1 100 ? -4.059 4.148 0.893 1 98.94 100 VAL A N 1
ATOM 819 C CA . VAL A 1 100 ? -5.188 3.395 0.353 1 98.94 100 VAL A CA 1
ATOM 820 C C . VAL A 1 100 ? -6.48 3.85 1.024 1 98.94 100 VAL A C 1
ATOM 822 O O . VAL A 1 100 ? -6.656 3.672 2.232 1 98.94 100 VAL A O 1
ATOM 825 N N . GLU A 1 101 ? -7.316 4.48 0.29 1 98.75 101 GLU A N 1
ATOM 826 C CA . GLU A 1 101 ? -8.648 4.867 0.761 1 98.75 101 GLU A CA 1
ATOM 827 C C . GLU A 1 101 ? -9.672 3.775 0.47 1 98.75 101 GLU A C 1
ATOM 829 O O . GLU A 1 101 ? -9.695 3.217 -0.628 1 98.75 101 GLU A O 1
ATOM 834 N N . LEU A 1 102 ? -10.469 3.439 1.44 1 98.19 102 LEU A N 1
ATOM 835 C CA . LEU A 1 102 ? -11.539 2.457 1.311 1 98.19 102 LEU A CA 1
ATOM 836 C C . LEU A 1 102 ? -12.875 3.141 1.053 1 98.19 102 LEU A C 1
ATOM 838 O O . LEU A 1 102 ? -13.477 3.705 1.97 1 98.19 102 LEU A O 1
ATOM 842 N N . LYS A 1 103 ? -13.305 2.957 -0.136 1 96.56 103 LYS A N 1
ATOM 843 C CA . LYS A 1 103 ? -14.523 3.668 -0.518 1 96.56 103 LYS A CA 1
ATOM 844 C C . LYS A 1 103 ? -15.758 3.016 0.098 1 96.56 103 LYS A C 1
ATOM 846 O O . LYS A 1 103 ? -15.844 1.788 0.177 1 96.56 103 LYS A O 1
ATOM 851 N N . ARG A 1 104 ? -16.688 3.844 0.439 1 89.69 104 ARG A N 1
ATOM 852 C CA . ARG A 1 104 ? -17.969 3.352 0.905 1 89.69 104 ARG A CA 1
ATOM 853 C C . ARG A 1 104 ? -18.859 2.949 -0.267 1 89.69 104 ARG A C 1
ATOM 855 O O . ARG A 1 104 ? -18.844 3.592 -1.319 1 89.69 104 ARG A O 1
ATOM 862 N N . PRO A 1 105 ? -19.469 1.703 -0.018 1 77.62 105 PRO A N 1
ATOM 863 C CA . PRO A 1 105 ? -20.375 1.332 -1.1 1 77.62 105 PRO A CA 1
ATOM 864 C C . PRO A 1 105 ? -21.422 2.408 -1.382 1 77.62 105 PRO A C 1
ATOM 866 O O . PRO A 1 105 ? -21.891 3.08 -0.458 1 77.62 105 PRO A O 1
ATOM 869 N N . GLY A 1 106 ? -21.406 3.012 -2.621 1 60.5 106 GLY A N 1
ATOM 870 C CA . GLY A 1 106 ? -22.469 3.951 -2.967 1 60.5 106 GLY A CA 1
ATOM 871 C C . GLY A 1 106 ? -23.859 3.383 -2.773 1 60.5 106 GLY A C 1
ATOM 872 O O . GLY A 1 106 ? -24.031 2.164 -2.699 1 60.5 106 GLY A O 1
ATOM 873 N N . MET B 1 1 ? 3.457 -35.375 -3.449 1 69.38 1 MET B N 1
ATOM 874 C CA . MET B 1 1 ? 2.23 -34.906 -2.816 1 69.38 1 MET B CA 1
ATOM 875 C C . MET B 1 1 ? 1.904 -33.5 -3.258 1 69.38 1 MET B C 1
ATOM 877 O O . MET B 1 1 ? 2.807 -32.688 -3.539 1 69.38 1 MET B O 1
ATOM 881 N N . PRO B 1 2 ? 0.521 -33.25 -3.434 1 80.12 2 PRO B N 1
ATOM 882 C CA . PRO B 1 2 ? 0.2 -31.906 -3.906 1 80.12 2 PRO B CA 1
ATOM 883 C C . PRO B 1 2 ? 0.544 -30.828 -2.885 1 80.12 2 PRO B C 1
ATOM 885 O O . PRO B 1 2 ? 0.458 -31.062 -1.678 1 80.12 2 PRO B O 1
ATOM 888 N N . ILE B 1 3 ? 1.182 -29.688 -3.297 1 81.69 3 ILE B N 1
ATOM 889 C CA . ILE B 1 3 ? 1.508 -28.578 -2.414 1 81.69 3 ILE B CA 1
ATOM 890 C C . ILE B 1 3 ? 0.228 -27.859 -1.996 1 81.69 3 ILE B C 1
ATOM 892 O O . ILE B 1 3 ? -0.542 -27.391 -2.846 1 81.69 3 ILE B O 1
ATOM 896 N N . GLU B 1 4 ? -0.057 -27.812 -0.782 1 91.25 4 GLU B N 1
ATOM 897 C CA . GLU B 1 4 ? -1.235 -27.125 -0.263 1 91.25 4 GLU B CA 1
ATOM 898 C C . GLU B 1 4 ? -1.01 -25.625 -0.196 1 91.25 4 GLU B C 1
ATOM 900 O O . GLU B 1 4 ? 0.047 -25.156 0.246 1 91.25 4 GLU B O 1
ATOM 905 N N . PRO B 1 5 ? -1.939 -24.906 -0.621 1 94.69 5 PRO B N 1
ATOM 906 C CA . PRO B 1 5 ? -1.758 -23.453 -0.569 1 94.69 5 PRO B CA 1
ATOM 907 C C . PRO B 1 5 ? -1.678 -22.922 0.859 1 94.69 5 PRO B C 1
ATOM 909 O O . PRO B 1 5 ? -2.367 -23.422 1.75 1 94.69 5 PRO B O 1
ATOM 912 N N . THR B 1 6 ? -0.865 -21.953 1.04 1 94.81 6 THR B N 1
ATOM 913 C CA . THR B 1 6 ? -0.79 -21.297 2.34 1 94.81 6 THR B CA 1
ATOM 914 C C . THR B 1 6 ? -1.776 -20.125 2.414 1 94.81 6 THR B C 1
ATOM 916 O O . THR B 1 6 ? -2.279 -19.672 1.387 1 94.81 6 THR B O 1
ATOM 919 N N . LYS B 1 7 ? -2.029 -19.703 3.697 1 94.12 7 LYS B N 1
ATOM 920 C CA . LYS B 1 7 ? -2.883 -18.531 3.896 1 94.12 7 LYS B CA 1
ATOM 921 C C . LYS B 1 7 ? -2.068 -17.25 3.844 1 94.12 7 LYS B C 1
ATOM 923 O O . LYS B 1 7 ? -2.631 -16.156 3.779 1 94.12 7 LYS B O 1
ATOM 928 N N . ASN B 1 8 ? -0.725 -17.344 3.846 1 96.75 8 ASN B N 1
ATOM 929 C CA . ASN B 1 8 ? 0.153 -16.188 3.797 1 96.75 8 ASN B CA 1
ATOM 930 C C . ASN B 1 8 ? 0.317 -15.664 2.371 1 96.75 8 ASN B C 1
ATOM 932 O O . ASN B 1 8 ? 0.943 -16.328 1.536 1 96.75 8 ASN B O 1
ATOM 936 N N . VAL B 1 9 ? -0.164 -14.461 2.195 1 98.06 9 VAL B N 1
ATOM 937 C CA . VAL B 1 9 ? -0.176 -13.945 0.831 1 98.06 9 VAL B CA 1
ATOM 938 C C . VAL B 1 9 ? 1.008 -13 0.625 1 98.06 9 VAL B C 1
ATOM 940 O O . VAL B 1 9 ? 1.079 -12.297 -0.385 1 98.06 9 VAL B O 1
ATOM 943 N N . GLY B 1 10 ? 1.894 -12.898 1.543 1 98.69 10 GLY B N 1
ATOM 944 C CA . GLY B 1 10 ? 3.154 -12.172 1.508 1 98.69 10 GLY B CA 1
ATOM 945 C C . GLY B 1 10 ? 4.227 -12.805 2.373 1 98.69 10 GLY B C 1
ATOM 946 O O . GLY B 1 10 ? 4.023 -13.883 2.941 1 98.69 10 GLY B O 1
ATOM 947 N N . THR B 1 11 ? 5.352 -12.18 2.443 1 98.69 11 THR B N 1
ATOM 948 C CA . THR B 1 11 ? 6.477 -12.727 3.189 1 98.69 11 THR B CA 1
ATOM 949 C C . THR B 1 11 ? 6.445 -12.258 4.641 1 98.69 11 THR B C 1
ATOM 951 O O . THR B 1 11 ? 7 -12.922 5.523 1 98.69 11 THR B O 1
ATOM 954 N N . ARG B 1 12 ? 5.84 -11.07 4.891 1 98.69 12 ARG B N 1
ATOM 955 C CA . ARG B 1 12 ? 5.75 -10.516 6.238 1 98.69 12 ARG B CA 1
ATOM 956 C C . ARG B 1 12 ? 4.414 -9.812 6.449 1 98.69 12 ARG B C 1
ATOM 958 O O . ARG B 1 12 ? 4.016 -8.969 5.645 1 98.69 12 ARG B O 1
ATOM 965 N N . LEU B 1 13 ? 3.727 -10.148 7.598 1 98.81 13 LEU B N 1
ATOM 966 C CA . LEU B 1 13 ? 2.521 -9.422 7.98 1 98.81 13 LEU B CA 1
ATOM 967 C C . LEU B 1 13 ? 2.873 -8.094 8.641 1 98.81 13 LEU B C 1
ATOM 969 O O . LEU B 1 13 ? 3.543 -8.07 9.68 1 98.81 13 LEU B O 1
ATOM 973 N N . LEU B 1 14 ? 2.398 -7.031 8.078 1 98.88 14 LEU B N 1
ATOM 974 C CA . LEU B 1 14 ? 2.762 -5.711 8.586 1 98.88 14 LEU B CA 1
ATOM 975 C C . LEU B 1 14 ? 1.705 -5.195 9.555 1 98.88 14 LEU B C 1
ATOM 977 O O . LEU B 1 14 ? 2.023 -4.461 10.5 1 98.88 14 LEU B O 1
ATOM 981 N N . PHE B 1 15 ? 0.458 -5.484 9.32 1 98.88 15 PHE B N 1
ATOM 982 C CA . PHE B 1 15 ? -0.643 -4.879 10.062 1 98.88 15 PHE B CA 1
ATOM 983 C C . PHE B 1 15 ? -1.932 -5.668 9.852 1 98.88 15 PHE B C 1
ATOM 985 O O . PHE B 1 15 ? -2.184 -6.176 8.758 1 98.88 15 PHE B O 1
ATOM 992 N N . GLU B 1 16 ? -2.719 -5.793 10.867 1 98.62 16 GLU B N 1
ATOM 993 C CA . GLU B 1 16 ? -4.039 -6.402 10.75 1 98.62 16 GLU B CA 1
ATOM 994 C C . GLU B 1 16 ? -5.023 -5.781 11.742 1 98.62 16 GLU B C 1
ATOM 996 O O . GLU B 1 16 ? -4.676 -5.539 12.898 1 98.62 16 GLU B O 1
ATOM 1001 N N . ASN B 1 17 ? -6.211 -5.43 11.273 1 98 17 ASN B N 1
ATOM 1002 C CA . ASN B 1 17 ? -7.352 -5.094 12.117 1 98 17 ASN B CA 1
ATOM 1003 C C . ASN B 1 17 ? -8.641 -5.727 11.602 1 98 17 ASN B C 1
ATOM 1005 O O . ASN B 1 17 ? -8.602 -6.73 10.891 1 98 17 ASN B O 1
ATOM 1009 N N . GLU B 1 18 ? -9.766 -5.266 11.977 1 97.06 18 GLU B N 1
ATOM 1010 C CA . GLU B 1 18 ? -11.031 -5.883 11.594 1 97.06 18 GLU B CA 1
ATOM 1011 C C . GLU B 1 18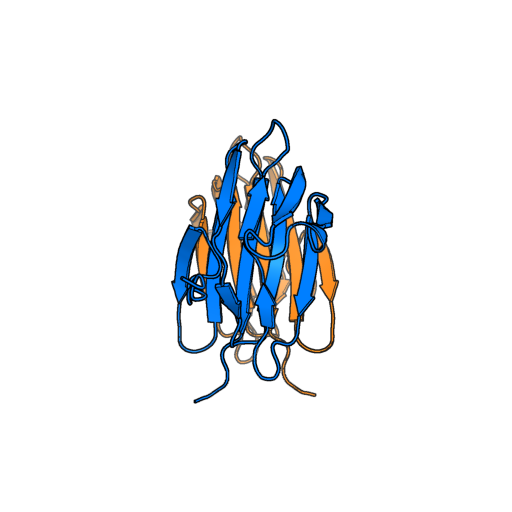 ? -11.391 -5.562 10.148 1 97.06 18 GLU B C 1
ATOM 1013 O O . GLU B 1 18 ? -12.25 -6.219 9.555 1 97.06 18 GLU B O 1
ATOM 1018 N N . ARG B 1 19 ? -10.68 -4.598 9.562 1 97.25 19 ARG B N 1
ATOM 1019 C CA . ARG B 1 19 ? -11.078 -4.098 8.25 1 97.25 19 ARG B CA 1
ATOM 1020 C C . ARG B 1 19 ? -10.094 -4.547 7.172 1 97.25 19 ARG B C 1
ATOM 1022 O O . ARG B 1 19 ? -10.492 -4.832 6.043 1 97.25 19 ARG B O 1
ATOM 1029 N N . VAL B 1 20 ? -8.781 -4.609 7.598 1 98.56 20 VAL B N 1
ATOM 1030 C CA . VAL B 1 20 ? -7.781 -4.883 6.57 1 98.56 20 VAL B CA 1
ATOM 1031 C 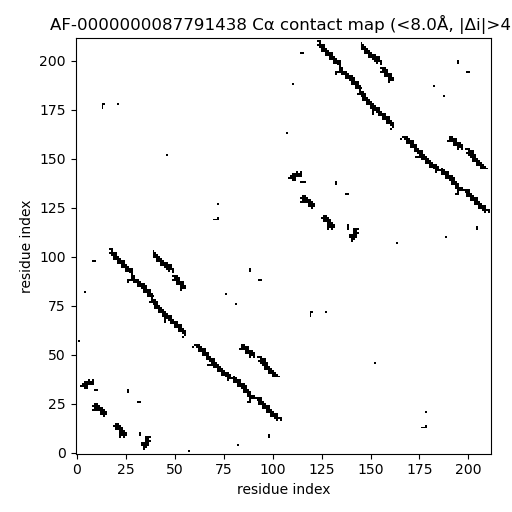C . VAL B 1 20 ? -6.672 -5.758 7.148 1 98.56 20 VAL B C 1
ATOM 1033 O O . VAL B 1 20 ? -6.52 -5.852 8.367 1 98.56 20 VAL B O 1
ATOM 1036 N N . ARG B 1 21 ? -6.008 -6.422 6.309 1 98.75 21 ARG B N 1
ATOM 1037 C CA . ARG B 1 21 ? -4.727 -7.078 6.543 1 98.75 21 ARG B CA 1
ATOM 1038 C C . ARG B 1 21 ? -3.691 -6.645 5.512 1 98.75 21 ARG B C 1
ATOM 1040 O O . ARG B 1 21 ? -3.973 -6.621 4.312 1 98.75 21 ARG B O 1
ATOM 1047 N N . VAL B 1 22 ? -2.475 -6.246 5.961 1 98.94 22 VAL B N 1
ATOM 1048 C CA . VAL B 1 22 ? -1.448 -5.707 5.078 1 98.94 22 VAL B CA 1
ATOM 1049 C C . VAL B 1 22 ? -0.199 -6.582 5.141 1 98.94 22 VAL B C 1
ATOM 1051 O O . VAL B 1 22 ? 0.321 -6.855 6.223 1 98.94 22 VAL B O 1
ATOM 1054 N N . TRP B 1 23 ? 0.288 -7.008 3.977 1 98.94 23 TRP B N 1
ATOM 1055 C CA . TRP B 1 23 ? 1.472 -7.852 3.877 1 98.94 23 TRP B CA 1
ATOM 1056 C C . TRP B 1 23 ? 2.568 -7.16 3.074 1 98.94 23 TRP B C 1
ATOM 1058 O O . TRP B 1 23 ? 2.289 -6.488 2.078 1 98.94 23 TRP B O 1
ATOM 1068 N N . ASP B 1 24 ? 3.781 -7.34 3.529 1 98.94 24 ASP B N 1
ATOM 1069 C CA . ASP B 1 24 ? 4.961 -7.129 2.697 1 98.94 24 ASP B CA 1
ATOM 1070 C C . ASP B 1 24 ? 5.316 -8.398 1.921 1 98.94 24 ASP B C 1
ATOM 1072 O O . ASP B 1 24 ? 5.398 -9.484 2.498 1 98.94 24 ASP B O 1
ATOM 1076 N N . LEU B 1 25 ? 5.453 -8.328 0.658 1 98.94 25 LEU B N 1
ATOM 1077 C CA . LEU B 1 25 ? 6.016 -9.391 -0.164 1 98.94 25 LEU B CA 1
ATOM 1078 C C . LEU B 1 25 ? 7.332 -8.953 -0.795 1 98.94 25 LEU B C 1
ATOM 1080 O O . LEU B 1 25 ? 7.34 -8.312 -1.849 1 98.94 25 LEU B O 1
ATOM 1084 N N . ALA B 1 26 ? 8.352 -9.328 -0.242 1 98.94 26 ALA B N 1
ATOM 1085 C CA . ALA B 1 26 ? 9.695 -9 -0.702 1 98.94 26 ALA B CA 1
ATOM 1086 C C . ALA B 1 26 ? 10.469 -10.266 -1.066 1 98.94 26 ALA B C 1
ATOM 1088 O O . ALA B 1 26 ? 10.562 -11.195 -0.262 1 98.94 26 ALA B O 1
ATOM 1089 N N . LEU B 1 27 ? 10.992 -10.297 -2.256 1 98.88 27 LEU B N 1
ATOM 1090 C CA . LEU B 1 27 ? 11.727 -11.461 -2.744 1 98.88 27 LEU B CA 1
ATOM 1091 C C . LEU B 1 27 ? 13.086 -11.047 -3.307 1 98.88 27 LEU B C 1
ATOM 1093 O O . LEU B 1 27 ? 13.156 -10.305 -4.285 1 98.88 27 LEU B O 1
ATOM 1097 N N . GLU B 1 28 ? 14.188 -11.555 -2.703 1 98.81 28 GLU B N 1
ATOM 1098 C CA . GLU B 1 28 ? 15.492 -11.422 -3.344 1 98.81 28 GLU B CA 1
ATOM 1099 C C . GLU B 1 28 ? 15.562 -12.266 -4.617 1 98.81 28 GLU B C 1
ATOM 1101 O O . GLU B 1 28 ? 14.742 -13.148 -4.832 1 98.81 28 GLU B O 1
ATOM 1106 N N . PRO B 1 29 ? 16.547 -11.883 -5.496 1 98.81 29 PRO B N 1
ATOM 1107 C CA . PRO B 1 29 ? 16.719 -12.734 -6.676 1 98.81 29 PRO B CA 1
ATOM 1108 C C . PRO B 1 29 ? 16.781 -14.219 -6.328 1 98.81 29 PRO B C 1
ATOM 1110 O O . PRO B 1 29 ? 17.547 -14.617 -5.445 1 98.81 29 PRO B O 1
ATOM 1113 N N . GLY B 1 30 ? 15.906 -15.008 -6.93 1 98.62 30 GLY B N 1
ATOM 1114 C CA . GLY B 1 30 ? 15.914 -16.453 -6.734 1 98.62 30 GLY B CA 1
ATOM 1115 C C . GLY B 1 30 ? 14.945 -16.906 -5.656 1 98.62 30 GLY B C 1
ATOM 1116 O O . GLY B 1 30 ? 14.617 -18.094 -5.57 1 98.62 30 GLY B O 1
ATOM 1117 N N . GLU B 1 31 ? 14.469 -16.016 -4.848 1 98.75 31 GLU B N 1
ATOM 1118 C CA . GLU B 1 31 ? 13.523 -16.375 -3.789 1 98.75 31 GLU B CA 1
ATOM 1119 C C . GLU B 1 31 ? 12.102 -16.484 -4.332 1 98.75 31 GLU B C 1
ATOM 1121 O O . GLU B 1 31 ? 11.836 -16.094 -5.469 1 98.75 31 GLU B O 1
ATOM 1126 N N . TRP B 1 32 ? 11.227 -17.078 -3.494 1 98.06 32 TRP B N 1
ATOM 1127 C CA . TRP B 1 32 ? 9.867 -17.312 -3.977 1 98.06 32 TRP B CA 1
ATOM 1128 C C . TRP B 1 32 ? 8.859 -17.219 -2.832 1 98.06 32 TRP B C 1
ATOM 1130 O O . TRP B 1 32 ? 9.242 -17.281 -1.66 1 98.06 32 TRP B O 1
ATOM 1140 N N . LEU B 1 33 ? 7.648 -16.922 -3.127 1 98.31 33 LEU B N 1
ATOM 1141 C CA . LEU B 1 33 ? 6.477 -17.109 -2.279 1 98.31 33 LEU B CA 1
ATOM 1142 C C . LEU B 1 33 ? 5.707 -18.359 -2.678 1 98.31 33 LEU B C 1
ATOM 1144 O O . LEU B 1 33 ? 5.332 -18.516 -3.842 1 98.31 33 LEU B O 1
ATOM 1148 N N . GLU B 1 34 ? 5.457 -19.188 -1.76 1 96.81 34 GLU B N 1
ATOM 1149 C CA . GLU B 1 34 ? 4.816 -20.469 -2.051 1 96.81 34 GLU B CA 1
ATOM 1150 C C . GLU B 1 34 ? 3.373 -20.266 -2.51 1 96.81 34 GLU B C 1
ATOM 1152 O O . GLU B 1 34 ? 2.783 -19.219 -2.281 1 96.81 34 GLU B O 1
ATOM 1157 N N . LYS B 1 35 ? 2.838 -21.359 -3.115 1 96.62 35 LYS B N 1
ATOM 1158 C CA . LYS B 1 35 ? 1.426 -21.438 -3.473 1 96.62 35 LYS B CA 1
ATOM 1159 C C . LYS B 1 35 ? 0.54 -20.938 -2.332 1 96.62 35 LYS B C 1
ATOM 1161 O O . LYS B 1 35 ? 0.725 -21.344 -1.181 1 96.62 35 LYS B O 1
ATOM 1166 N N . HIS B 1 36 ? -0.419 -20.016 -2.635 1 97.06 36 HIS B N 1
ATOM 1167 C CA . HIS B 1 36 ? -1.192 -19.375 -1.578 1 97.06 36 HIS B CA 1
ATOM 1168 C C . HIS B 1 36 ? -2.592 -19.016 -2.064 1 97.06 36 HIS B C 1
ATOM 1170 O O . HIS B 1 36 ? -2.822 -18.891 -3.268 1 97.06 36 HIS B O 1
ATOM 1176 N N . LEU B 1 37 ? -3.443 -18.859 -1.139 1 96.88 37 LEU B N 1
ATOM 1177 C CA . LEU B 1 37 ? -4.855 -18.609 -1.412 1 96.88 37 LEU B CA 1
ATOM 1178 C C . LEU B 1 37 ? -5.301 -17.266 -0.84 1 96.88 37 LEU B C 1
ATOM 1180 O O . LEU B 1 37 ? -5.094 -17 0.345 1 96.88 37 LEU B O 1
ATOM 1184 N N . HIS B 1 38 ? -5.789 -16.438 -1.788 1 97.25 38 HIS B N 1
ATOM 1185 C CA . HIS B 1 38 ? -6.449 -15.219 -1.33 1 97.25 38 HIS B CA 1
ATOM 1186 C C . HIS B 1 38 ? -7.922 -15.469 -1.028 1 97.25 38 HIS B C 1
ATOM 1188 O O . HIS B 1 38 ? -8.68 -15.859 -1.915 1 97.25 38 HIS B O 1
ATOM 1194 N N . ARG B 1 39 ? -8.344 -15.18 0.139 1 96.25 39 ARG B N 1
ATOM 1195 C CA . ARG B 1 39 ? -9.742 -15.414 0.508 1 96.25 39 ARG B CA 1
ATOM 1196 C C . ARG B 1 39 ? -10.516 -14.102 0.543 1 96.25 39 ARG B C 1
ATOM 1198 O O . ARG B 1 39 ? -11.75 -14.102 0.5 1 96.25 39 ARG B O 1
ATOM 1205 N N . GLU B 1 40 ? -9.812 -13.016 0.728 1 97.38 40 GLU B N 1
ATOM 1206 C CA . GLU B 1 40 ? -10.406 -11.68 0.734 1 97.38 40 GLU B CA 1
ATOM 1207 C C . GLU B 1 40 ? -10.094 -10.93 -0.555 1 97.38 40 GLU B C 1
ATOM 1209 O O . GLU B 1 40 ? -9.055 -11.164 -1.178 1 97.38 40 GLU B O 1
ATOM 1214 N N . ASP B 1 41 ? -11.047 -10.039 -0.968 1 97.94 41 ASP B N 1
ATOM 1215 C CA . ASP B 1 41 ? -10.633 -9.086 -1.991 1 97.94 41 ASP B CA 1
ATOM 1216 C C . ASP B 1 41 ? -9.336 -8.383 -1.592 1 97.94 41 ASP B C 1
ATOM 1218 O O . ASP B 1 41 ? -9.109 -8.109 -0.412 1 97.94 41 ASP B O 1
ATOM 1222 N N . PHE B 1 42 ? -8.523 -8.086 -2.59 1 98.62 42 PHE B N 1
ATOM 1223 C CA . PHE B 1 42 ? -7.238 -7.508 -2.236 1 98.62 42 PHE B CA 1
ATOM 1224 C C . PHE B 1 42 ? -6.699 -6.645 -3.373 1 98.62 42 PHE B C 1
ATOM 1226 O O . PHE B 1 42 ? -7.199 -6.715 -4.5 1 98.62 42 PHE B O 1
ATOM 1233 N N . LEU B 1 43 ? -5.801 -5.844 -3.076 1 98.88 43 LEU B N 1
ATOM 1234 C CA . LEU B 1 43 ? -4.938 -5.188 -4.051 1 98.88 43 LEU B CA 1
ATOM 1235 C C . LEU B 1 43 ? -3.469 -5.367 -3.684 1 98.88 43 LEU B C 1
ATOM 1237 O O . LEU B 1 43 ? -3.145 -5.672 -2.533 1 98.88 43 LEU B O 1
ATOM 1241 N N . PHE B 1 44 ? -2.605 -5.219 -4.621 1 98.88 44 PHE B N 1
ATOM 1242 C CA . PHE B 1 44 ? -1.187 -5.062 -4.316 1 98.88 44 PHE B CA 1
ATOM 1243 C C . PHE B 1 44 ? -0.599 -3.877 -5.07 1 98.88 44 PHE B C 1
ATOM 1245 O O . PHE B 1 44 ? -1.086 -3.514 -6.145 1 98.88 44 PHE B O 1
ATOM 1252 N N . ILE B 1 45 ? 0.31 -3.277 -4.473 1 98.94 45 ILE B N 1
ATOM 1253 C CA . ILE B 1 45 ? 1.05 -2.139 -5.008 1 98.94 45 ILE B CA 1
ATOM 1254 C C . ILE B 1 45 ? 2.521 -2.512 -5.176 1 98.94 45 ILE B C 1
ATOM 1256 O O . ILE B 1 45 ? 3.195 -2.852 -4.199 1 98.94 45 ILE B O 1
ATOM 1260 N N . VAL B 1 46 ? 3.01 -2.42 -6.391 1 98.94 46 VAL B N 1
ATOM 1261 C CA . VAL B 1 46 ? 4.406 -2.77 -6.629 1 98.94 46 VAL B CA 1
ATOM 1262 C C . VAL B 1 46 ? 5.305 -1.601 -6.23 1 98.94 46 VAL B C 1
ATOM 1264 O O . VAL B 1 46 ? 5.168 -0.496 -6.762 1 98.94 46 VAL B O 1
ATOM 1267 N N . VAL B 1 47 ? 6.16 -1.858 -5.289 1 98.88 47 VAL B N 1
ATOM 1268 C CA . VAL B 1 47 ? 7.102 -0.855 -4.805 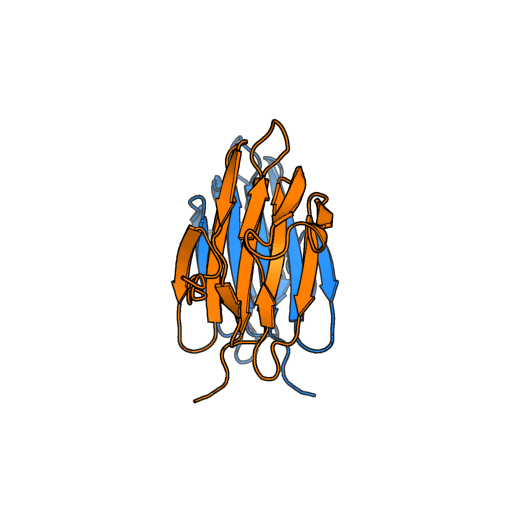1 98.88 47 VAL B CA 1
ATOM 1269 C C . VAL B 1 47 ? 8.383 -0.909 -5.633 1 98.88 47 VAL B C 1
ATOM 1271 O O . VAL B 1 47 ? 8.836 0.113 -6.152 1 98.88 47 VAL B O 1
ATOM 1274 N N . ASN B 1 48 ? 8.938 -2.031 -5.695 1 98.69 48 ASN B N 1
ATOM 1275 C CA . ASN B 1 48 ? 10.047 -2.34 -6.586 1 98.69 48 ASN B CA 1
ATOM 1276 C C . ASN B 1 48 ? 9.695 -3.457 -7.562 1 98.69 48 ASN B C 1
ATOM 1278 O O . ASN B 1 48 ? 9.484 -4.602 -7.156 1 98.69 48 ASN B O 1
ATOM 1282 N N . GLY B 1 49 ? 9.648 -3.078 -8.883 1 98.75 49 GLY B N 1
ATOM 1283 C CA . GLY B 1 49 ? 9.25 -4.023 -9.914 1 98.75 49 GLY B CA 1
ATOM 1284 C C . GLY B 1 49 ? 10.359 -4.988 -10.297 1 98.75 49 GLY B C 1
ATOM 1285 O O . GLY B 1 49 ? 11.453 -4.949 -9.719 1 98.75 49 GLY B O 1
ATOM 1286 N N . GLY B 1 50 ? 9.969 -5.906 -11.195 1 98.56 50 GLY B N 1
ATOM 1287 C CA . GLY B 1 50 ? 10.945 -6.883 -11.648 1 98.56 50 GLY B CA 1
ATOM 1288 C C . GLY B 1 50 ? 10.32 -8.031 -12.422 1 98.56 50 GLY B C 1
ATOM 1289 O O . GLY B 1 50 ? 9.117 -8.039 -12.672 1 98.56 50 GLY B O 1
ATOM 1290 N N . SER B 1 51 ? 11.219 -8.906 -12.812 1 98.69 51 SER B N 1
ATOM 1291 C CA . SER B 1 51 ? 10.82 -10.094 -13.562 1 98.69 51 SER B CA 1
ATOM 1292 C C . SER B 1 51 ? 10.516 -11.258 -12.633 1 98.69 51 SER B C 1
ATOM 1294 O O . SER B 1 51 ? 11.375 -11.672 -11.852 1 98.69 51 SER B O 1
ATOM 1296 N N . LEU B 1 52 ? 9.273 -11.719 -12.742 1 98.75 52 LEU B N 1
ATOM 1297 C CA . LEU B 1 52 ? 8.828 -12.836 -11.914 1 98.75 52 LEU B CA 1
ATOM 1298 C C . LEU B 1 52 ? 8.281 -13.969 -12.781 1 98.75 52 LEU B C 1
ATOM 1300 O O . LEU B 1 52 ? 8.109 -13.805 -13.984 1 98.75 52 LEU B O 1
ATOM 1304 N N . ARG B 1 53 ? 8.086 -15.055 -12.18 1 98.5 53 ARG B N 1
ATOM 1305 C CA . ARG B 1 53 ? 7.48 -16.203 -12.836 1 98.5 53 ARG B CA 1
ATOM 1306 C C . ARG B 1 53 ? 6.547 -16.953 -11.883 1 98.5 53 ARG B C 1
ATOM 1308 O O . ARG B 1 53 ? 6.926 -17.266 -10.75 1 98.5 53 ARG B O 1
ATOM 1315 N N . HIS B 1 54 ? 5.301 -17.094 -12.336 1 97.69 54 HIS B N 1
ATOM 1316 C CA . HIS B 1 54 ? 4.434 -18.047 -11.656 1 97.69 54 HIS B CA 1
ATOM 1317 C C . HIS B 1 54 ? 4.793 -19.484 -12.031 1 97.69 54 HIS B C 1
ATOM 1319 O O . HIS B 1 54 ? 4.801 -19.828 -13.219 1 97.69 54 HIS B O 1
ATOM 1325 N N . VAL B 1 55 ? 4.988 -20.297 -11.031 1 96.19 55 VAL B N 1
ATOM 1326 C CA . VAL B 1 55 ? 5.484 -21.641 -11.273 1 96.19 55 VAL B CA 1
ATOM 1327 C C . VAL B 1 55 ? 4.543 -22.672 -10.641 1 96.19 55 VAL B C 1
ATOM 1329 O O . VAL B 1 55 ? 4.18 -22.531 -9.469 1 96.19 55 VAL B O 1
ATOM 1332 N N . ASP B 1 56 ? 4.129 -23.625 -11.477 1 92.12 56 ASP B N 1
ATOM 1333 C CA . ASP B 1 56 ? 3.432 -24.812 -10.984 1 92.12 56 ASP B CA 1
ATOM 1334 C C . ASP B 1 56 ? 4.324 -26.047 -11.062 1 92.12 56 ASP B C 1
ATOM 1336 O O . ASP B 1 56 ? 4.445 -26.672 -12.117 1 92.12 56 ASP B O 1
ATOM 1340 N N . PRO B 1 57 ? 4.879 -26.391 -9.961 1 87.69 57 PRO B N 1
ATOM 1341 C CA . PRO B 1 57 ? 5.832 -27.5 -9.992 1 87.69 57 PRO B CA 1
ATOM 1342 C C . PRO B 1 57 ? 5.227 -28.781 -10.562 1 87.69 57 PRO B C 1
ATOM 1344 O O . PRO B 1 57 ? 5.945 -29.609 -11.125 1 87.69 57 PRO B O 1
ATOM 1347 N N . GLN B 1 58 ? 3.965 -29.016 -10.445 1 89.12 58 GLN B N 1
ATOM 1348 C CA . GLN B 1 58 ? 3.316 -30.234 -10.914 1 89.12 58 GLN B CA 1
ATOM 1349 C C . GLN B 1 58 ? 2.943 -30.125 -12.391 1 89.12 58 GLN B C 1
ATOM 1351 O O . GLN B 1 58 ? 2.799 -31.141 -13.07 1 89.12 58 GLN B O 1
ATOM 1356 N N . HIS B 1 59 ? 2.705 -28.922 -12.836 1 92.44 59 HIS B N 1
ATOM 1357 C CA . HIS B 1 59 ? 2.336 -28.672 -14.219 1 92.44 59 HIS B CA 1
ATOM 1358 C C . HIS B 1 59 ? 3.174 -27.547 -14.82 1 92.44 59 HIS B C 1
ATOM 1360 O O . HIS B 1 59 ? 2.662 -26.453 -15.07 1 92.44 59 HIS B O 1
ATOM 1366 N N . PRO B 1 60 ? 4.449 -27.812 -15.086 1 91.38 60 PRO B N 1
ATOM 1367 C CA . PRO B 1 60 ? 5.379 -26.781 -15.539 1 91.38 60 PRO B CA 1
ATOM 1368 C C . PRO B 1 60 ? 4.918 -26.078 -16.828 1 91.38 60 PRO B C 1
ATOM 1370 O O . PRO B 1 60 ? 5.336 -24.953 -17.109 1 91.38 60 PRO B O 1
ATOM 1373 N N . GLU B 1 61 ? 4.066 -26.75 -17.625 1 93.88 61 GLU B N 1
ATOM 1374 C CA . GLU B 1 61 ? 3.545 -26.172 -18.859 1 93.88 61 GLU B CA 1
ATOM 1375 C C . GLU B 1 61 ? 2.664 -24.953 -18.562 1 93.88 61 GLU B C 1
ATOM 1377 O O . GLU B 1 61 ? 2.375 -24.156 -19.453 1 93.88 61 GLU B O 1
ATOM 1382 N N . ASN B 1 62 ? 2.305 -24.828 -17.25 1 93 62 ASN B N 1
ATOM 1383 C CA . ASN B 1 62 ? 1.442 -23.719 -16.859 1 93 62 ASN B CA 1
ATOM 1384 C C . ASN B 1 62 ? 2.256 -22.516 -16.391 1 93 62 ASN B C 1
ATOM 1386 O O . ASN B 1 62 ? 1.692 -21.484 -16.031 1 93 62 ASN B O 1
ATOM 1390 N N . ASP B 1 63 ? 3.619 -22.641 -16.406 1 96.06 63 ASP B N 1
ATOM 1391 C CA . ASP B 1 63 ? 4.449 -21.531 -15.938 1 96.06 63 ASP B CA 1
ATOM 1392 C C . ASP B 1 63 ? 4.203 -20.266 -16.75 1 96.06 63 ASP B C 1
ATOM 1394 O O . ASP B 1 63 ? 4.023 -20.344 -17.969 1 96.06 63 ASP B O 1
ATOM 1398 N N . ARG B 1 64 ? 4.152 -19.156 -16.078 1 96.75 64 ARG B N 1
ATOM 1399 C CA . ARG B 1 64 ? 3.891 -17.875 -16.75 1 96.75 64 ARG B CA 1
ATOM 1400 C C . ARG B 1 64 ? 4.832 -16.797 -16.25 1 96.75 64 ARG B C 1
ATOM 1402 O O . ARG B 1 64 ? 4.938 -16.562 -15.039 1 96.75 64 ARG B O 1
ATOM 1409 N N . ALA B 1 65 ? 5.457 -16.141 -17.219 1 97.19 65 ALA B N 1
ATOM 1410 C CA . ALA B 1 65 ? 6.297 -15 -16.875 1 97.19 65 ALA B CA 1
ATOM 1411 C C . ALA B 1 65 ? 5.461 -13.734 -16.719 1 97.19 65 ALA B C 1
ATOM 1413 O O . ALA B 1 65 ? 4.484 -13.531 -17.438 1 97.19 65 ALA B O 1
ATOM 1414 N N . VAL B 1 66 ? 5.875 -12.93 -15.766 1 97.88 66 VAL B N 1
ATOM 1415 C CA . VAL B 1 66 ? 5.219 -11.633 -15.602 1 97.88 66 VAL B CA 1
ATOM 1416 C C . VAL B 1 66 ? 6.258 -10.57 -15.234 1 97.88 66 VAL B C 1
ATOM 1418 O O . VAL B 1 66 ? 7.176 -10.836 -14.461 1 97.88 66 VAL B O 1
ATOM 1421 N N . ASN B 1 67 ? 6.137 -9.484 -15.789 1 98.5 67 ASN B N 1
ATOM 1422 C CA . ASN B 1 67 ? 6.938 -8.32 -15.43 1 98.5 67 ASN B CA 1
ATOM 1423 C C . ASN B 1 67 ? 6.086 -7.227 -14.797 1 98.5 67 ASN B C 1
ATOM 1425 O O . ASN B 1 67 ? 5.113 -6.766 -15.398 1 98.5 67 ASN B O 1
ATOM 1429 N N . TYR B 1 68 ? 6.516 -6.879 -13.586 1 98.5 68 TYR B N 1
ATOM 1430 C CA . TYR B 1 68 ? 5.785 -5.824 -12.891 1 98.5 68 TYR B CA 1
ATOM 1431 C C . TYR B 1 68 ? 6.59 -4.531 -12.867 1 98.5 68 TYR B C 1
ATOM 1433 O O . TYR B 1 68 ? 7.805 -4.551 -12.664 1 98.5 68 TYR B O 1
ATOM 1441 N N . GLU B 1 69 ? 5.938 -3.465 -13.133 1 98.62 69 GLU B N 1
ATOM 1442 C CA . GLU B 1 69 ? 6.566 -2.148 -13.078 1 98.62 69 GLU B CA 1
ATOM 1443 C C . GLU B 1 69 ? 6.324 -1.481 -11.727 1 98.62 69 GLU B C 1
ATOM 1445 O O . GLU B 1 69 ? 5.301 -1.725 -11.078 1 98.62 69 GLU B O 1
ATOM 1450 N N . ASP B 1 70 ? 7.301 -0.628 -11.398 1 98.75 70 ASP B N 1
ATOM 1451 C CA . ASP B 1 70 ? 7.117 0.158 -10.188 1 98.75 70 ASP B CA 1
ATOM 1452 C C . ASP B 1 70 ? 5.777 0.894 -10.211 1 98.75 70 ASP B C 1
ATOM 1454 O O . ASP B 1 70 ? 5.371 1.424 -11.242 1 98.75 70 ASP B O 1
ATOM 1458 N N . ASP B 1 71 ? 5.047 0.891 -9.086 1 98.88 71 ASP B N 1
ATOM 1459 C CA . ASP B 1 71 ? 3.863 1.702 -8.805 1 98.88 71 ASP B CA 1
ATOM 1460 C C . ASP B 1 71 ? 2.623 1.11 -9.469 1 98.88 71 ASP B C 1
ATOM 1462 O O . ASP B 1 71 ? 1.553 1.722 -9.453 1 98.88 71 ASP B O 1
ATOM 1466 N N . LEU B 1 72 ? 2.807 -0.047 -10.117 1 98.81 72 LEU B N 1
ATOM 1467 C CA . LEU B 1 72 ? 1.622 -0.751 -10.594 1 98.81 72 LEU B CA 1
ATOM 1468 C C . LEU B 1 72 ? 0.707 -1.125 -9.438 1 98.81 72 LEU B C 1
ATOM 1470 O O . LEU B 1 72 ? 1.177 -1.583 -8.391 1 98.81 72 LEU B O 1
ATOM 1474 N N . VAL B 1 73 ? -0.575 -0.863 -9.578 1 98.94 73 VAL B N 1
ATOM 1475 C CA . VAL B 1 73 ? -1.585 -1.312 -8.633 1 98.94 73 VAL B CA 1
ATOM 1476 C C . VAL B 1 73 ? -2.553 -2.271 -9.32 1 98.94 73 VAL B C 1
ATOM 1478 O O . VAL B 1 73 ? -3.062 -1.978 -10.398 1 98.94 73 VAL B O 1
ATOM 1481 N N . VAL B 1 74 ? -2.768 -3.381 -8.75 1 98.69 74 VAL B N 1
ATOM 1482 C CA . VAL B 1 74 ? -3.738 -4.352 -9.242 1 98.69 74 VAL B CA 1
ATOM 1483 C C . VAL B 1 74 ? -4.75 -4.676 -8.148 1 98.69 74 VAL B C 1
ATOM 1485 O O . VAL B 1 74 ? -4.375 -4.965 -7.012 1 98.69 74 VAL B O 1
ATOM 1488 N N . PHE B 1 75 ? -5.996 -4.566 -8.469 1 98.69 75 PHE B N 1
ATOM 1489 C CA . PHE B 1 75 ? -7.078 -4.965 -7.57 1 98.69 75 PHE B CA 1
ATOM 1490 C C . PHE B 1 75 ? -7.727 -6.258 -8.047 1 98.69 75 PHE B C 1
ATOM 1492 O O . PHE B 1 75 ? -7.965 -6.434 -9.242 1 98.69 75 PHE B O 1
ATOM 1499 N N . ARG B 1 76 ? -7.965 -7.176 -7.168 1 97.88 76 ARG B N 1
ATOM 1500 C CA . ARG B 1 76 ? -8.609 -8.445 -7.504 1 97.88 76 ARG B CA 1
ATOM 1501 C C . ARG B 1 76 ? -9.711 -8.773 -6.512 1 97.88 76 ARG B C 1
ATOM 1503 O O . ARG B 1 76 ? -9.523 -8.656 -5.301 1 97.88 76 ARG B O 1
ATOM 1510 N N . GLU B 1 77 ? -10.828 -9.141 -7.078 1 96.5 77 GLU B N 1
ATOM 1511 C CA . GLU B 1 77 ? -11.852 -9.766 -6.246 1 96.5 77 GLU B CA 1
ATOM 1512 C C . GLU B 1 77 ? -11.555 -11.242 -6.023 1 96.5 77 GLU B C 1
ATOM 1514 O O . GLU B 1 77 ? -11.258 -11.969 -6.977 1 96.5 77 GLU B O 1
ATOM 1519 N N . ALA B 1 78 ? -11.648 -11.633 -4.797 1 93.81 78 ALA B N 1
ATOM 1520 C CA . ALA B 1 78 ? -11.25 -13 -4.488 1 93.81 78 ALA B CA 1
ATOM 1521 C C . ALA B 1 78 ? -12.359 -13.992 -4.832 1 93.81 78 ALA B C 1
ATOM 1523 O O . ALA B 1 78 ? -12.094 -15.156 -5.121 1 93.81 78 ALA B O 1
ATOM 1524 N N . GLY B 1 79 ? -13.609 -13.523 -4.777 1 92.44 79 GLY B N 1
ATOM 1525 C CA . GLY B 1 79 ? -14.711 -14.445 -4.977 1 92.44 79 GLY B CA 1
ATOM 1526 C C . GLY B 1 79 ? -14.703 -15.609 -4.004 1 92.44 79 GLY B C 1
ATOM 1527 O O . GLY B 1 79 ? -14.664 -15.406 -2.789 1 92.44 79 GLY B O 1
ATOM 1528 N N . GLU B 1 80 ? -14.711 -16.828 -4.586 1 90.25 80 GLU B N 1
ATOM 1529 C CA . GLU B 1 80 ? -14.641 -18 -3.729 1 90.25 80 GLU B CA 1
ATOM 1530 C C . GLU B 1 80 ? -13.195 -18.312 -3.35 1 90.25 80 GLU B C 1
ATOM 1532 O O . GLU B 1 80 ? -12.922 -19.328 -2.711 1 90.25 80 GLU B O 1
ATOM 1537 N N . GLY B 1 81 ? -12.367 -17.453 -3.721 1 93.81 81 GLY B N 1
ATOM 1538 C CA . GLY B 1 81 ? -10.938 -17.625 -3.504 1 93.81 81 GLY B CA 1
ATOM 1539 C C . GLY B 1 81 ? -10.125 -17.531 -4.781 1 93.81 81 GLY B C 1
ATOM 1540 O O . GLY B 1 81 ? -10.562 -17.984 -5.84 1 93.81 81 GLY B O 1
ATOM 1541 N N . THR B 1 82 ? -9.039 -16.891 -4.617 1 93.81 82 THR B N 1
ATOM 1542 C CA . THR B 1 82 ? -8.102 -16.812 -5.73 1 93.81 82 THR B CA 1
ATOM 1543 C C . THR B 1 82 ? -6.801 -17.531 -5.398 1 93.81 82 THR B C 1
ATOM 1545 O O . THR B 1 82 ? -6.082 -17.125 -4.477 1 93.81 82 THR B O 1
ATOM 1548 N N . LEU B 1 83 ? -6.551 -18.531 -6.168 1 94.25 83 LEU B N 1
ATOM 1549 C CA . LEU B 1 83 ? -5.355 -19.344 -5.965 1 94.25 83 LEU B CA 1
ATOM 1550 C C . LEU B 1 83 ? -4.211 -18.844 -6.844 1 94.25 83 LEU B C 1
ATOM 1552 O O . LEU B 1 83 ? -4.387 -18.656 -8.047 1 94.25 83 LEU B O 1
ATOM 1556 N N . HIS B 1 84 ? -3.117 -18.594 -6.215 1 94.69 84 HIS B N 1
ATOM 1557 C CA . HIS B 1 84 ? -1.908 -18.266 -6.957 1 94.69 84 HIS B CA 1
ATOM 1558 C C . HIS B 1 84 ? -0.844 -19.344 -6.793 1 94.69 84 HIS B C 1
ATOM 1560 O O . HIS B 1 84 ? -0.583 -19.797 -5.676 1 94.69 84 HIS B O 1
ATOM 1566 N N . GLN B 1 85 ? -0.26 -19.703 -7.867 1 95.44 85 GLN B N 1
ATOM 1567 C CA . GLN B 1 85 ? 0.871 -20.625 -7.812 1 95.44 85 GLN B CA 1
ATOM 1568 C C . GLN B 1 85 ? 2.105 -19.938 -7.223 1 95.44 85 GLN B C 1
ATOM 1570 O O . GLN B 1 85 ? 2.076 -18.75 -6.914 1 95.44 85 GLN B O 1
ATOM 1575 N N . ARG B 1 86 ? 3.145 -20.719 -7.074 1 96.81 86 ARG B N 1
ATOM 1576 C CA . ARG B 1 86 ? 4.41 -20.203 -6.566 1 96.81 86 ARG B CA 1
ATOM 1577 C C . ARG B 1 86 ? 4.914 -19.047 -7.422 1 96.81 86 ARG B C 1
ATOM 1579 O O . ARG B 1 86 ? 4.902 -19.125 -8.648 1 96.81 86 ARG B O 1
ATOM 1586 N N . LEU B 1 87 ? 5.227 -18.016 -6.77 1 98.38 87 LEU B N 1
ATOM 1587 C CA . LEU B 1 87 ? 5.777 -16.828 -7.43 1 98.38 87 LEU B CA 1
ATOM 1588 C C . LEU B 1 87 ? 7.277 -16.719 -7.176 1 98.38 87 LEU B C 1
ATOM 1590 O O . LEU B 1 87 ? 7.711 -16.625 -6.023 1 98.38 87 LEU B O 1
ATOM 1594 N N . VAL B 1 88 ? 8.094 -16.672 -8.195 1 98.56 88 VAL B N 1
ATOM 1595 C CA . VAL B 1 88 ? 9.547 -16.656 -8.078 1 98.56 88 VAL B CA 1
ATOM 1596 C C . VAL B 1 88 ? 10.102 -15.359 -8.656 1 98.56 88 VAL B C 1
ATOM 1598 O O . VAL B 1 88 ? 9.695 -14.93 -9.734 1 98.56 88 VAL B O 1
ATOM 1601 N N . ASN B 1 89 ? 11.023 -14.711 -7.938 1 98.88 89 ASN B N 1
ATOM 1602 C CA . ASN B 1 89 ? 11.797 -13.617 -8.523 1 98.88 89 ASN B CA 1
ATOM 1603 C C . ASN B 1 89 ? 12.906 -14.148 -9.43 1 98.88 89 ASN B C 1
ATOM 1605 O O . ASN B 1 89 ? 13.93 -14.625 -8.945 1 98.88 89 ASN B O 1
ATOM 1609 N N . VAL B 1 90 ? 12.719 -14.008 -10.664 1 98.69 90 VAL B N 1
ATOM 1610 C CA . VAL B 1 90 ? 13.695 -14.562 -11.602 1 98.69 90 VAL B CA 1
ATOM 1611 C C . VAL B 1 90 ? 14.594 -13.445 -12.125 1 98.69 90 VAL B C 1
ATOM 1613 O O . VAL B 1 90 ? 15.383 -13.656 -13.055 1 98.69 90 VAL B O 1
ATOM 1616 N N . GLY B 1 91 ? 14.359 -12.258 -11.641 1 98.56 91 GLY B N 1
ATOM 1617 C CA . GLY B 1 91 ? 15.219 -11.141 -11.992 1 98.56 91 GLY B CA 1
ATOM 1618 C C . GLY B 1 91 ? 16.5 -11.102 -11.188 1 98.56 91 GLY B C 1
ATOM 1619 O O . GLY B 1 91 ? 16.75 -11.984 -10.367 1 98.56 91 GLY B O 1
ATOM 1620 N N . ASN B 1 92 ? 17.312 -10.031 -11.367 1 98.5 92 ASN B N 1
ATOM 1621 C CA . ASN B 1 92 ? 18.594 -9.906 -10.703 1 98.5 92 ASN B CA 1
ATOM 1622 C C . ASN B 1 92 ? 18.562 -8.836 -9.617 1 98.5 92 ASN B C 1
ATOM 1624 O O . ASN B 1 92 ? 19.578 -8.57 -8.961 1 98.5 92 ASN B O 1
ATOM 1628 N N . GLU B 1 93 ? 17.453 -8.18 -9.43 1 98.62 93 GLU B N 1
ATOM 1629 C CA . GLU B 1 93 ? 17.234 -7.188 -8.383 1 98.62 93 GLU B CA 1
ATOM 1630 C C . GLU B 1 93 ? 16.094 -7.59 -7.453 1 98.62 93 GLU B C 1
ATOM 1632 O O . GLU B 1 93 ? 15.227 -8.383 -7.84 1 98.62 93 GLU B O 1
ATOM 1637 N N . PRO B 1 94 ? 16.062 -7.086 -6.246 1 98.88 94 PRO B N 1
ATOM 1638 C CA . PRO B 1 94 ? 14.953 -7.402 -5.344 1 98.88 94 PRO B CA 1
ATOM 1639 C C . PRO B 1 94 ? 13.602 -6.941 -5.883 1 98.88 94 PRO B C 1
ATOM 1641 O O . PRO B 1 94 ? 13.516 -5.891 -6.523 1 98.88 94 PRO B O 1
ATOM 1644 N N . TYR B 1 95 ? 12.648 -7.754 -5.688 1 98.88 95 TYR B N 1
ATOM 1645 C CA . TYR B 1 95 ? 11.25 -7.441 -5.969 1 98.88 95 TYR B CA 1
ATOM 1646 C C . TYR B 1 95 ? 10.484 -7.148 -4.68 1 98.88 95 TYR B C 1
ATOM 1648 O O . TYR B 1 95 ? 10.719 -7.789 -3.654 1 98.88 95 TYR B O 1
ATOM 1656 N N . ARG B 1 96 ? 9.516 -6.188 -4.734 1 98.94 96 ARG B N 1
ATOM 1657 C CA . ARG B 1 96 ? 8.703 -5.898 -3.561 1 98.94 96 ARG B CA 1
ATOM 1658 C C . ARG B 1 96 ? 7.328 -5.367 -3.963 1 98.94 96 ARG B C 1
ATOM 1660 O O . ARG B 1 96 ? 7.223 -4.496 -4.828 1 98.94 96 ARG B O 1
ATOM 1667 N N . ASN B 1 97 ? 6.332 -5.945 -3.365 1 98.94 97 ASN B N 1
ATOM 1668 C CA . ASN B 1 97 ? 5.02 -5.309 -3.391 1 98.94 97 ASN B CA 1
ATOM 1669 C C . ASN B 1 97 ? 4.363 -5.324 -2.014 1 98.94 97 ASN B C 1
ATOM 1671 O O . ASN B 1 97 ? 4.883 -5.938 -1.08 1 98.94 97 ASN B O 1
ATOM 1675 N N . LEU B 1 98 ? 3.377 -4.527 -1.858 1 98.94 98 LEU B N 1
ATOM 1676 C CA . LEU B 1 98 ? 2.543 -4.484 -0.662 1 98.94 98 LEU B CA 1
ATOM 1677 C C . LEU B 1 98 ? 1.127 -4.957 -0.967 1 98.94 98 LEU B C 1
ATOM 1679 O O . LEU B 1 98 ? 0.494 -4.473 -1.908 1 98.94 98 LEU B O 1
ATOM 1683 N N . VAL B 1 99 ? 0.662 -5.953 -0.259 1 98.94 99 VAL B N 1
ATOM 1684 C CA . VAL B 1 99 ? -0.667 -6.523 -0.458 1 98.94 99 VAL B CA 1
ATOM 1685 C C . VAL B 1 99 ? -1.614 -6.02 0.628 1 98.94 99 VAL B C 1
ATOM 1687 O O . VAL B 1 99 ? -1.301 -6.098 1.819 1 98.94 99 VAL B O 1
ATOM 1690 N N . VAL B 1 100 ? -2.697 -5.473 0.245 1 98.94 100 VAL B N 1
ATOM 1691 C CA . VAL B 1 100 ? -3.744 -5.055 1.17 1 98.94 100 VAL B CA 1
ATOM 1692 C C . VAL B 1 100 ? -5 -5.895 0.947 1 98.94 100 VAL B C 1
ATOM 1694 O O . VAL B 1 100 ? -5.613 -5.836 -0.121 1 98.94 100 VAL B O 1
ATOM 1697 N N . GLU B 1 101 ? -5.328 -6.703 1.884 1 98.75 101 GLU B N 1
ATOM 1698 C CA . GLU B 1 101 ? -6.566 -7.477 1.865 1 98.75 101 GLU B CA 1
ATOM 1699 C C . GLU B 1 101 ? -7.703 -6.715 2.539 1 98.75 101 GLU B C 1
ATOM 1701 O O . GLU B 1 101 ? -7.516 -6.133 3.611 1 98.75 101 GLU B O 1
ATOM 1706 N N . LEU B 1 102 ? -8.828 -6.672 1.912 1 98.19 102 LEU B N 1
ATOM 1707 C CA . LEU B 1 102 ? -10.031 -6.039 2.447 1 98.19 102 LEU B CA 1
ATOM 1708 C C . LEU B 1 102 ? -10.945 -7.07 3.105 1 98.19 102 LEU B C 1
ATOM 1710 O O . LEU B 1 102 ? -11.617 -7.84 2.416 1 98.19 102 LEU B O 1
ATOM 1714 N N . LYS B 1 103 ? -10.984 -6.961 4.383 1 96.5 103 LYS B N 1
ATOM 1715 C CA . LYS B 1 103 ? -11.742 -7.977 5.113 1 96.5 103 LYS B CA 1
ATOM 1716 C C . LYS B 1 103 ? -13.242 -7.742 4.984 1 96.5 103 LYS B C 1
ATOM 1718 O O . LYS B 1 103 ? -13.703 -6.602 5.008 1 96.5 103 LYS B O 1
ATOM 1723 N N . ARG B 1 104 ? -13.945 -8.812 4.934 1 89.69 104 ARG B N 1
ATOM 1724 C CA . ARG B 1 104 ? -15.406 -8.742 4.957 1 89.69 104 ARG B CA 1
ATOM 1725 C C . ARG B 1 104 ? -15.922 -8.555 6.379 1 89.69 104 ARG B C 1
ATOM 1727 O O . ARG B 1 104 ? -15.359 -9.109 7.324 1 89.69 104 ARG B O 1
ATOM 1734 N N . PRO B 1 105 ? -16.906 -7.543 6.41 1 77.56 105 PRO B N 1
ATOM 1735 C CA . PRO B 1 105 ? -17.469 -7.402 7.754 1 77.56 105 PRO B CA 1
ATOM 1736 C C . PRO B 1 105 ? -18 -8.719 8.312 1 77.56 105 PRO B C 1
ATOM 1738 O O . PRO B 1 105 ? -18.531 -9.547 7.559 1 77.56 105 PRO B O 1
ATOM 1741 N N . GLY B 1 106 ? -17.375 -9.234 9.438 1 60.28 106 GLY B N 1
ATOM 1742 C CA . GLY B 1 106 ? -17.938 -10.422 10.062 1 60.28 106 GLY B CA 1
ATOM 1743 C C . GLY B 1 106 ? -19.406 -10.289 10.391 1 60.28 106 GLY B C 1
ATOM 1744 O O . GLY B 1 106 ? -19.953 -9.18 10.445 1 60.28 106 GLY B O 1
#

Foldseek 3Di:
DADDAAADPADAWDDDDLWKTKHKHKAAAFGKDAKHKDQFWKKKFWQDWAKKWFADPVCRVPIDIDTDDHGDMDTDGQVRIDITHMMHGNGNGMTIMMMMGTHDRD/DADDAAADPADAWDDDDLWKTKHKHKAAAFGKDAKHKDQFWKKKFWQDWAKKWFADPVCRVPIDIDTDDHGDMDTDGQVRIDITHMMHGNGNGMTIMMMMGTHDRD

Radius of gyration: 18.83 Å; Cα contacts (8 Å, |Δi|>4): 562; chains: 2; bounding box: 41×69×37 Å

Nearest PDB structures (foldseek):
  8qfq-assembly1_B  TM=6.833E-01  e=5.338E-04  Thermocatellispora tengchongensis
  8qfr-assembly2_B  TM=7.001E-01  e=4.310E-04  Thermocatellispora tengchongensis
  8qfq-assembly1_A  TM=6.592E-01  e=3.672E-04  Thermocatellispora tengchongensis
  8qfl-assembly1_A  TM=6.669E-01  e=3.300E-04  Thermocatellispora tengchongensis
  8qfp-assembly1_A  TM=7.077E-01  e=1.473E-03  Thermocatellispora tengchongensis

Sequence (212 aa):
MPIEPTKNVGTRLLFENERVRVWDLALEPGEWLEKHLHREDFLFIVVNGGSLRHVDPQHPENDRAVNYEDDLVVFREAGEGTLHQRLVNVGNEPYRNLVVELKRPGMPIEPTKNVGTRLLFENERVRVWDLALEPGEWLEKHLHREDFLFIVVNGGSLRHVDPQHPENDRAVNYEDDLVVFREAGEGTLHQRLVNVGNEPYRNLVVELKRPG

Solvent-accessible surface area (backbone atoms only — not comparable to full-atom values): 11204 Å² total; per-residue (Å²): 130,87,83,72,61,34,79,58,84,40,73,40,82,61,45,74,63,82,53,37,39,33,23,38,32,66,28,49,54,72,30,67,48,66,34,18,42,38,69,41,34,31,34,36,38,24,68,35,36,44,41,32,31,38,40,34,90,90,45,61,88,67,45,40,78,46,75,46,52,61,59,43,63,50,78,46,80,15,77,98,44,38,78,40,59,23,37,31,26,74,31,90,54,58,29,29,34,39,35,40,31,46,47,67,83,127,129,88,85,72,60,36,78,58,84,38,74,40,82,61,45,74,62,81,53,37,37,33,24,37,30,66,28,48,53,73,32,67,46,67,34,18,43,38,68,41,34,30,34,36,38,24,66,35,36,44,40,32,32,38,40,34,91,90,46,61,90,66,44,41,79,47,74,47,52,60,60,42,64,48,77,45,80,15,77,99,43,39,78,41,58,24,38,32,26,72,32,90,53,57,30,29,33,38,36,42,32,46,45,67,83,126

Organism: NCBI:txid1960156

pLDDT: mean 96.03, std 5.84, range [60.28, 98.94]

Secondary structure (DSSP, 8-state):
-PPPPBS--SSEEEEE-SSEEEEEEEE-TT-EE--EEE-SEEEEEEEE-EEEEEE-TT-GGG-EEEEE-TT-EEEE--TT-EEE-EEEE-SSS-EEEEEEEEPPP-/-PPPPBS--SSEEEEE-SSEEEEEEEE-TT-EE--EEE-SEEEEEEEE-EEEEEE-TT-GGG-EEEEE-TT-EEEE--TT-EEE-EEEE-SSS-EEEEEEEE----